Protein AF-A0A946NX07-F1 (afdb_monomer_lite)

Structure (mmCIF, N/CA/C/O backbone):
data_AF-A0A946NX07-F1
#
_entry.id   AF-A0A946NX07-F1
#
loop_
_atom_site.group_PDB
_atom_site.id
_atom_site.type_symbol
_atom_site.label_atom_id
_atom_site.label_alt_id
_atom_site.label_comp_id
_atom_site.label_asym_id
_atom_site.label_entity_id
_atom_site.label_seq_id
_atom_site.pdbx_PDB_ins_code
_atom_site.Cartn_x
_atom_site.Cartn_y
_atom_site.Cartn_z
_atom_site.occupancy
_atom_site.B_iso_or_equiv
_atom_site.auth_seq_id
_atom_site.auth_comp_id
_atom_site.auth_asym_id
_atom_site.auth_atom_id
_atom_site.pdbx_PDB_model_num
ATOM 1 N N . MET A 1 1 ? 10.371 -13.140 13.889 1.00 63.75 1 MET A N 1
ATOM 2 C CA . MET A 1 1 ? 11.128 -13.372 12.640 1.00 63.75 1 MET A CA 1
ATOM 3 C C . MET A 1 1 ? 12.560 -13.751 12.995 1.00 63.75 1 MET A C 1
ATOM 5 O O . MET A 1 1 ? 13.132 -13.103 13.868 1.00 63.75 1 MET A O 1
ATOM 9 N N . HIS A 1 2 ? 13.110 -14.829 12.431 1.00 74.56 2 HIS A N 1
ATOM 10 C CA . HIS A 1 2 ? 14.484 -15.240 12.731 1.00 74.56 2 HIS A CA 1
ATOM 11 C C . HIS A 1 2 ? 15.493 -14.352 11.984 1.00 74.56 2 HIS A C 1
ATOM 13 O O . HIS A 1 2 ? 15.170 -13.741 10.968 1.00 74.56 2 HIS A O 1
ATOM 19 N N . SER A 1 3 ? 16.722 -14.249 12.505 1.00 75.62 3 SER A N 1
ATOM 20 C CA . SER A 1 3 ? 17.784 -13.411 11.917 1.00 75.62 3 SER A CA 1
ATOM 21 C C . SER A 1 3 ? 18.036 -13.744 10.441 1.00 75.62 3 SER A C 1
ATOM 23 O O . SER A 1 3 ? 18.245 -12.842 9.632 1.00 75.62 3 SER A O 1
ATOM 25 N N . ASP A 1 4 ? 17.966 -15.028 10.089 1.00 81.50 4 ASP A N 1
ATOM 26 C CA . ASP A 1 4 ? 18.208 -15.519 8.730 1.00 81.50 4 ASP A CA 1
ATOM 27 C C . ASP A 1 4 ? 17.104 -15.088 7.749 1.00 81.50 4 ASP A C 1
ATOM 29 O O . ASP A 1 4 ? 17.409 -14.694 6.621 1.00 81.50 4 ASP A O 1
ATOM 33 N N . ASP A 1 5 ? 15.844 -15.039 8.197 1.00 88.88 5 ASP A N 1
ATOM 34 C CA . ASP A 1 5 ? 14.710 -14.578 7.383 1.00 88.88 5 ASP A CA 1
ATOM 35 C C . ASP A 1 5 ? 14.881 -13.105 6.990 1.00 88.88 5 ASP A C 1
ATOM 37 O O . ASP A 1 5 ? 14.710 -12.728 5.830 1.00 88.88 5 ASP A O 1
ATOM 41 N N . ILE A 1 6 ? 15.308 -12.262 7.938 1.00 90.25 6 ILE A N 1
ATOM 42 C CA . ILE A 1 6 ? 15.561 -10.836 7.685 1.00 90.25 6 ILE A CA 1
ATOM 43 C C . ILE A 1 6 ? 16.684 -10.658 6.658 1.00 90.25 6 ILE A C 1
ATOM 45 O O . ILE A 1 6 ? 16.609 -9.764 5.813 1.00 90.25 6 ILE A O 1
ATOM 49 N N . GLN A 1 7 ? 17.733 -11.486 6.704 1.00 93.81 7 GLN A N 1
ATOM 50 C CA . GLN A 1 7 ? 18.818 -11.412 5.719 1.00 93.81 7 GLN A CA 1
ATOM 51 C C . GLN A 1 7 ? 18.341 -11.796 4.316 1.00 93.81 7 GLN A C 1
ATOM 53 O O . GLN A 1 7 ? 18.712 -11.129 3.348 1.00 93.81 7 GLN A O 1
ATOM 58 N N . ILE A 1 8 ? 17.476 -12.808 4.201 1.00 96.12 8 ILE A N 1
ATOM 59 C CA . ILE A 1 8 ? 16.855 -13.191 2.926 1.00 96.12 8 ILE A CA 1
ATOM 60 C C . ILE A 1 8 ? 16.002 -12.042 2.378 1.00 96.12 8 ILE A C 1
ATOM 62 O O . ILE A 1 8 ? 16.164 -11.658 1.219 1.00 96.12 8 ILE A O 1
ATOM 66 N N . LEU A 1 9 ? 15.148 -11.436 3.207 1.00 96.44 9 LEU A N 1
ATOM 67 C CA . LEU A 1 9 ? 14.308 -10.306 2.799 1.00 96.44 9 LEU A CA 1
ATOM 68 C C . LEU A 1 9 ? 15.145 -9.098 2.352 1.00 96.44 9 LEU A C 1
ATOM 70 O O . LEU A 1 9 ? 14.861 -8.492 1.317 1.00 96.44 9 LEU A O 1
ATOM 74 N N . LYS A 1 10 ? 16.235 -8.788 3.067 1.00 96.56 10 LYS A N 1
ATOM 75 C CA . LYS A 1 10 ? 17.185 -7.734 2.672 1.00 96.56 10 LYS A CA 1
ATOM 76 C C . LYS A 1 10 ? 17.853 -8.037 1.332 1.00 96.56 10 LYS A C 1
ATOM 78 O O . LYS A 1 10 ? 17.970 -7.143 0.495 1.00 96.56 10 LYS A O 1
ATOM 83 N N . ALA A 1 11 ? 18.274 -9.282 1.111 1.00 97.62 11 ALA A N 1
ATOM 84 C CA . ALA A 1 11 ? 18.872 -9.703 -0.152 1.00 97.62 11 ALA A CA 1
ATOM 85 C C . ALA A 1 11 ? 17.873 -9.598 -1.318 1.00 97.62 11 ALA A C 1
ATOM 87 O O . ALA A 1 11 ? 18.231 -9.099 -2.388 1.00 97.62 11 ALA A O 1
ATOM 88 N N . ASN A 1 12 ? 16.614 -9.990 -1.100 1.00 97.69 12 ASN A N 1
ATOM 89 C CA . ASN A 1 12 ? 15.542 -9.868 -2.088 1.00 97.69 12 ASN A CA 1
ATOM 90 C C . ASN A 1 12 ? 15.272 -8.402 -2.449 1.00 97.69 12 ASN A C 1
ATOM 92 O O . ASN A 1 12 ? 15.252 -8.053 -3.630 1.00 97.69 12 ASN A O 1
ATOM 96 N N . PHE A 1 13 ? 15.155 -7.526 -1.449 1.00 97.25 13 PHE A N 1
ATOM 97 C CA . PHE A 1 13 ? 14.964 -6.095 -1.680 1.00 97.25 13 PHE A CA 1
ATOM 98 C C . PHE A 1 13 ? 16.150 -5.454 -2.415 1.00 97.25 13 PHE A C 1
ATOM 100 O O . PHE A 1 13 ? 15.959 -4.650 -3.335 1.00 97.25 13 PHE A O 1
ATOM 107 N N . LEU A 1 14 ? 17.385 -5.841 -2.077 1.00 97.94 14 LEU A N 1
ATOM 108 C CA . LEU A 1 14 ? 18.577 -5.368 -2.781 1.00 97.94 14 LEU A CA 1
ATOM 109 C C . LEU A 1 14 ? 18.587 -5.828 -4.245 1.00 97.94 14 LEU A C 1
ATOM 111 O O . LEU A 1 14 ? 18.890 -5.032 -5.135 1.00 97.94 14 LEU A O 1
ATOM 115 N N . LYS A 1 15 ? 18.217 -7.086 -4.511 1.00 98.38 15 LYS A N 1
ATOM 116 C CA . LYS A 1 15 ? 18.089 -7.625 -5.871 1.00 98.38 15 LYS A CA 1
ATOM 117 C C . LYS A 1 15 ? 17.049 -6.851 -6.685 1.00 98.38 15 LYS A C 1
ATOM 119 O O . LYS A 1 15 ? 17.350 -6.443 -7.808 1.00 98.38 15 LYS A O 1
ATOM 124 N N . ALA A 1 16 ? 15.865 -6.603 -6.127 1.00 97.88 16 ALA A N 1
ATOM 125 C CA . ALA A 1 16 ? 14.824 -5.831 -6.804 1.00 97.88 16 ALA A CA 1
ATOM 126 C C . ALA A 1 16 ? 15.274 -4.381 -7.064 1.00 97.88 16 ALA A C 1
ATOM 128 O O . ALA A 1 16 ? 15.140 -3.864 -8.171 1.00 97.88 16 ALA A O 1
ATOM 129 N N . SER A 1 17 ? 15.923 -3.748 -6.081 1.00 96.81 17 SER A N 1
ATOM 130 C CA . SER A 1 17 ? 16.466 -2.388 -6.220 1.00 96.81 17 SER A CA 1
ATOM 131 C C . SER A 1 17 ? 17.551 -2.297 -7.297 1.00 96.81 17 SER A C 1
ATOM 133 O O . SER A 1 17 ? 17.636 -1.309 -8.027 1.00 96.81 17 SER A O 1
ATOM 135 N N . ASN A 1 18 ? 18.393 -3.324 -7.417 1.00 98.00 18 ASN A N 1
ATOM 136 C CA . ASN A 1 18 ? 19.382 -3.404 -8.487 1.00 98.00 18 ASN A CA 1
ATOM 137 C C . ASN A 1 18 ? 18.727 -3.631 -9.850 1.00 98.00 18 ASN A C 1
ATOM 139 O O . ASN A 1 18 ? 19.206 -3.078 -10.831 1.00 98.00 18 ASN A O 1
ATOM 143 N N . SER A 1 19 ? 17.615 -4.365 -9.908 1.00 98.06 19 SER A N 1
ATOM 144 C CA . SER A 1 19 ? 16.868 -4.589 -11.151 1.00 98.06 19 SER A CA 1
ATOM 145 C C . SER A 1 19 ? 16.278 -3.283 -11.695 1.00 98.06 19 SER A C 1
ATOM 147 O O . SER A 1 19 ? 16.479 -2.988 -12.872 1.00 98.06 19 SER A O 1
ATOM 149 N N . LEU A 1 20 ? 15.681 -2.439 -10.837 1.00 96.50 20 LEU A N 1
ATOM 150 C CA . LEU A 1 20 ? 15.259 -1.080 -11.219 1.00 96.50 20 LEU A CA 1
ATOM 151 C C . LEU A 1 20 ? 16.426 -0.257 -11.780 1.00 96.50 20 LEU A C 1
ATOM 153 O O . LEU A 1 20 ? 16.319 0.327 -12.858 1.00 96.50 20 LEU A O 1
ATOM 157 N N . ARG A 1 21 ? 17.567 -0.251 -11.075 1.00 96.06 21 ARG A N 1
ATOM 158 C CA . ARG A 1 21 ? 18.767 0.488 -11.498 1.00 96.06 21 ARG A CA 1
ATOM 159 C C . ARG A 1 21 ? 19.314 -0.004 -12.837 1.00 96.06 21 ARG A C 1
ATOM 161 O O . ARG A 1 21 ? 19.595 0.810 -13.709 1.00 96.06 21 ARG A O 1
ATOM 168 N N . SER A 1 22 ? 19.464 -1.315 -13.010 1.00 97.62 22 SER A N 1
ATOM 169 C CA . SER A 1 22 ? 19.998 -1.917 -14.237 1.00 97.62 22 SER A CA 1
ATOM 170 C C . SER A 1 22 ? 19.082 -1.711 -15.441 1.00 97.62 22 SER A C 1
ATOM 172 O O . SER A 1 22 ? 19.579 -1.567 -16.553 1.00 97.62 22 SER A O 1
ATOM 174 N N . ALA A 1 23 ? 17.767 -1.663 -15.222 1.00 97.06 23 ALA A N 1
ATOM 175 C CA . ALA A 1 23 ? 16.787 -1.359 -16.258 1.00 97.06 23 ALA A CA 1
ATOM 176 C C . ALA A 1 23 ? 16.603 0.153 -16.504 1.00 97.06 23 ALA A C 1
ATOM 178 O O . ALA A 1 23 ? 15.869 0.529 -17.414 1.00 97.06 23 ALA A O 1
ATOM 179 N N . ASN A 1 24 ? 17.262 1.016 -15.717 1.00 95.94 24 ASN A N 1
ATOM 180 C CA . ASN A 1 24 ? 17.082 2.470 -15.730 1.00 95.94 24 ASN A CA 1
ATOM 181 C C . ASN A 1 24 ? 15.604 2.889 -15.576 1.00 95.94 24 ASN A C 1
ATOM 183 O O . ASN A 1 24 ? 15.126 3.792 -16.261 1.00 95.94 24 ASN A O 1
ATOM 187 N N . ILE A 1 25 ? 14.878 2.202 -14.689 1.00 95.19 25 ILE A N 1
ATOM 188 C CA . ILE A 1 25 ? 13.467 2.468 -14.394 1.00 95.19 25 ILE A CA 1
ATOM 189 C C . ILE A 1 25 ? 13.376 3.333 -13.137 1.00 95.19 25 ILE A C 1
ATOM 191 O O . ILE A 1 25 ? 13.910 2.976 -12.084 1.00 95.19 25 ILE A O 1
ATOM 195 N N . ASN A 1 26 ? 12.663 4.454 -13.241 1.00 94.00 26 ASN A N 1
ATOM 196 C CA . ASN A 1 26 ? 12.231 5.244 -12.096 1.00 94.00 26 ASN A CA 1
ATOM 197 C C . ASN A 1 26 ? 10.773 4.894 -11.763 1.00 94.00 26 ASN A C 1
ATOM 199 O O . ASN A 1 26 ? 9.922 4.900 -12.647 1.00 94.00 26 ASN A O 1
ATOM 203 N N . LEU A 1 27 ? 10.485 4.594 -10.492 1.00 95.12 27 LEU A N 1
ATOM 204 C CA . LEU A 1 27 ? 9.145 4.181 -10.066 1.00 95.12 27 LEU A CA 1
ATOM 205 C C . LEU A 1 27 ? 8.091 5.278 -10.282 1.00 95.12 27 LEU A C 1
ATOM 207 O O . LEU A 1 27 ? 6.981 4.969 -10.697 1.00 95.12 27 LEU A O 1
ATOM 211 N N . ILE A 1 28 ? 8.428 6.543 -10.020 1.00 94.50 28 ILE A N 1
ATOM 212 C CA . ILE A 1 28 ? 7.498 7.664 -10.201 1.00 94.50 28 ILE A CA 1
ATOM 213 C C . ILE A 1 28 ? 7.194 7.859 -11.684 1.00 94.50 28 ILE A C 1
ATOM 215 O O . ILE A 1 28 ? 6.026 7.976 -12.053 1.00 94.50 28 ILE A O 1
ATOM 219 N N . ASP A 1 29 ? 8.223 7.839 -12.532 1.00 93.19 29 ASP A N 1
ATOM 220 C CA . ASP A 1 29 ? 8.034 7.938 -13.982 1.00 93.19 29 ASP A CA 1
ATOM 221 C C . ASP A 1 29 ? 7.184 6.773 -14.498 1.00 93.19 29 ASP A C 1
ATOM 223 O O . ASP A 1 29 ? 6.303 6.985 -15.318 1.00 93.19 29 ASP A O 1
ATOM 227 N N . GLU A 1 30 ? 7.404 5.557 -13.985 1.00 94.56 30 GLU A N 1
ATOM 228 C CA . GLU A 1 30 ? 6.612 4.376 -14.329 1.00 94.56 30 GLU A CA 1
ATOM 229 C C . GLU A 1 30 ? 5.131 4.542 -13.948 1.00 94.56 30 GLU A C 1
ATOM 231 O O . GLU A 1 30 ? 4.262 4.360 -14.795 1.00 94.56 30 GLU A O 1
ATOM 236 N N . LEU A 1 31 ? 4.844 4.926 -12.699 1.00 94.62 31 LEU A N 1
ATOM 237 C CA . LEU A 1 31 ? 3.476 5.118 -12.196 1.00 94.62 31 LEU A CA 1
ATOM 238 C C . LEU A 1 31 ? 2.728 6.224 -12.949 1.00 94.62 31 LEU A C 1
ATOM 240 O O . LEU A 1 31 ? 1.510 6.166 -13.099 1.00 94.62 31 LEU A O 1
ATOM 244 N N . THR A 1 32 ? 3.460 7.238 -13.411 1.00 93.44 32 THR A N 1
ATOM 245 C CA . THR A 1 32 ? 2.904 8.419 -14.080 1.00 93.44 32 THR A CA 1
ATOM 246 C C . THR A 1 32 ? 2.991 8.362 -15.604 1.00 93.44 32 THR A C 1
ATOM 248 O O . THR A 1 32 ? 2.566 9.316 -16.245 1.00 93.44 32 THR A O 1
ATOM 251 N N . LYS A 1 33 ? 3.498 7.273 -16.204 1.00 86.38 33 LYS A N 1
ATOM 252 C CA . LYS A 1 33 ? 3.776 7.136 -17.650 1.00 86.38 33 LYS A CA 1
ATOM 253 C C . LYS A 1 33 ? 2.738 7.763 -18.572 1.00 86.38 33 LYS A C 1
ATOM 255 O O . LYS A 1 33 ? 3.086 8.537 -19.462 1.00 86.38 33 LYS A O 1
ATOM 260 N N . ASP A 1 34 ? 1.481 7.400 -18.348 1.00 70.25 34 ASP A N 1
ATOM 261 C CA . ASP A 1 34 ? 0.353 7.770 -19.204 1.00 70.25 34 ASP A CA 1
ATOM 262 C C . ASP A 1 34 ? -0.373 9.027 -18.705 1.00 70.25 34 ASP A C 1
ATOM 264 O O . ASP A 1 34 ? -1.346 9.494 -19.300 1.00 70.25 34 ASP A O 1
ATOM 268 N N . ALA A 1 35 ? 0.112 9.614 -17.613 1.00 79.44 35 ALA A N 1
ATOM 269 C CA . ALA A 1 35 ? -0.458 10.809 -17.045 1.00 79.44 35 ALA A CA 1
ATOM 270 C C . ALA A 1 35 ? -0.028 12.046 -17.835 1.00 79.44 35 ALA A C 1
ATOM 272 O O . ALA A 1 35 ? 1.154 12.368 -17.972 1.00 79.44 35 ALA A O 1
ATOM 273 N N . ASN A 1 36 ? -1.012 12.811 -18.300 1.00 76.00 36 ASN A N 1
ATOM 274 C CA . ASN A 1 36 ? -0.778 14.111 -18.917 1.00 76.00 36 ASN A CA 1
ATOM 275 C C . ASN A 1 36 ? -0.494 15.176 -17.838 1.00 76.00 36 ASN A C 1
ATOM 277 O O . ASN A 1 36 ? -1.336 16.022 -17.533 1.00 76.00 36 ASN A O 1
ATOM 281 N N . LEU A 1 37 ? 0.680 15.088 -17.206 1.00 81.50 37 LEU A N 1
ATOM 282 C CA . LEU A 1 37 ? 1.071 15.952 -16.093 1.00 81.50 37 LEU A CA 1
ATOM 283 C C . LEU A 1 37 ? 1.549 17.326 -16.577 1.00 81.50 37 LEU A C 1
ATOM 285 O O . LEU A 1 37 ? 2.556 17.440 -17.283 1.00 81.50 37 LEU A O 1
ATOM 289 N N . ALA A 1 38 ? 0.889 18.390 -16.116 1.00 70.94 38 ALA A N 1
ATOM 290 C CA . ALA A 1 38 ? 1.351 19.759 -16.328 1.00 70.94 38 ALA A CA 1
ATOM 291 C C . ALA A 1 38 ? 2.748 19.961 -15.705 1.00 70.94 38 ALA A C 1
ATOM 293 O O . ALA A 1 38 ? 2.982 19.636 -14.540 1.00 70.94 38 ALA A O 1
ATOM 294 N N . ASP A 1 39 ? 3.696 20.478 -16.490 1.00 73.06 39 ASP A N 1
ATOM 295 C CA . ASP A 1 39 ? 5.104 20.672 -16.105 1.00 73.06 39 ASP A CA 1
ATOM 296 C C . ASP A 1 39 ? 5.804 19.421 -15.534 1.00 73.06 39 ASP A C 1
ATOM 298 O O . ASP A 1 39 ? 6.778 19.551 -14.790 1.00 73.06 39 ASP A O 1
ATOM 302 N N . LYS A 1 40 ? 5.315 18.208 -15.843 1.00 70.50 40 LYS A N 1
ATOM 303 C CA . LYS A 1 40 ? 5.790 16.939 -15.253 1.00 70.50 40 LYS A CA 1
ATOM 304 C C . LYS A 1 40 ? 5.689 16.875 -13.721 1.00 70.50 40 LYS A C 1
ATOM 306 O O . LYS A 1 40 ? 6.421 16.125 -13.080 1.00 70.50 40 LYS A O 1
ATOM 311 N N . ARG A 1 41 ? 4.807 17.671 -13.110 1.00 81.75 41 ARG A N 1
ATOM 312 C CA . ARG A 1 41 ? 4.563 17.644 -11.663 1.00 81.75 41 ARG A CA 1
ATOM 313 C C . ARG A 1 41 ? 3.293 16.862 -11.370 1.00 81.75 41 ARG A C 1
ATOM 315 O O . ARG A 1 41 ? 2.266 17.112 -11.989 1.00 81.75 41 ARG A O 1
ATOM 322 N N . ILE A 1 42 ? 3.356 15.972 -10.384 1.00 87.94 42 ILE A N 1
ATOM 323 C CA . ILE A 1 42 ? 2.178 15.280 -9.845 1.00 87.94 42 ILE A CA 1
ATOM 324 C C . ILE A 1 42 ? 1.261 16.334 -9.194 1.00 87.94 42 ILE A C 1
ATOM 326 O O . ILE A 1 42 ? 1.741 17.054 -8.313 1.00 87.94 42 ILE A O 1
ATOM 330 N N . PRO A 1 43 ? -0.006 16.490 -9.611 1.00 89.00 43 PRO A N 1
ATOM 331 C CA . PRO A 1 43 ? -0.944 17.424 -8.997 1.00 89.00 43 PRO A CA 1
ATOM 332 C C . PRO A 1 43 ? -1.201 17.097 -7.526 1.00 89.00 43 PRO A C 1
ATOM 334 O O . PRO A 1 43 ? -1.061 15.953 -7.111 1.00 89.00 43 PRO A O 1
ATOM 337 N N . LYS A 1 44 ? -1.573 18.113 -6.741 1.00 90.38 44 LYS A N 1
ATOM 338 C CA . LYS A 1 44 ? -2.106 17.906 -5.391 1.00 90.38 44 LYS A CA 1
ATOM 339 C C . LYS A 1 44 ? -3.605 17.641 -5.517 1.00 90.38 44 LYS A C 1
ATOM 341 O O . LYS A 1 44 ? -4.385 18.589 -5.535 1.00 90.38 44 LYS A O 1
ATOM 346 N N . ASP A 1 45 ? -3.973 16.387 -5.697 1.00 90.94 45 ASP A N 1
ATOM 347 C CA . ASP A 1 45 ? -5.346 15.953 -5.913 1.00 90.94 45 ASP A CA 1
ATOM 348 C C . ASP A 1 45 ? -5.510 14.531 -5.364 1.00 90.94 45 ASP A C 1
ATOM 350 O O . ASP A 1 45 ? -4.899 13.587 -5.864 1.00 90.94 45 ASP A O 1
ATOM 354 N N . GLU A 1 46 ? -6.318 14.395 -4.313 1.00 90.50 46 GLU A N 1
ATOM 355 C CA . GLU A 1 46 ? -6.591 13.116 -3.653 1.00 90.50 46 GLU A CA 1
ATOM 356 C C . GLU A 1 46 ? -7.347 12.135 -4.560 1.00 90.50 46 GLU A C 1
ATOM 358 O O . GLU A 1 46 ? -7.198 10.927 -4.398 1.00 90.50 46 GLU A O 1
ATOM 363 N N . ALA A 1 47 ? -8.102 12.640 -5.544 1.00 91.75 47 ALA A N 1
ATOM 364 C CA . ALA A 1 47 ? -8.872 11.827 -6.481 1.00 91.75 47 ALA A CA 1
ATOM 365 C C . ALA A 1 47 ? -8.059 11.400 -7.714 1.00 91.75 47 ALA A C 1
ATOM 367 O O . ALA A 1 47 ? -8.524 10.576 -8.505 1.00 91.75 47 ALA A O 1
ATOM 368 N N . LEU A 1 48 ? -6.861 11.963 -7.910 1.00 93.50 48 LEU A N 1
ATOM 369 C CA . LEU A 1 48 ? -6.019 11.662 -9.061 1.00 93.50 48 LEU A CA 1
ATOM 370 C C . LEU A 1 48 ? -5.000 10.574 -8.722 1.00 93.50 48 LEU A C 1
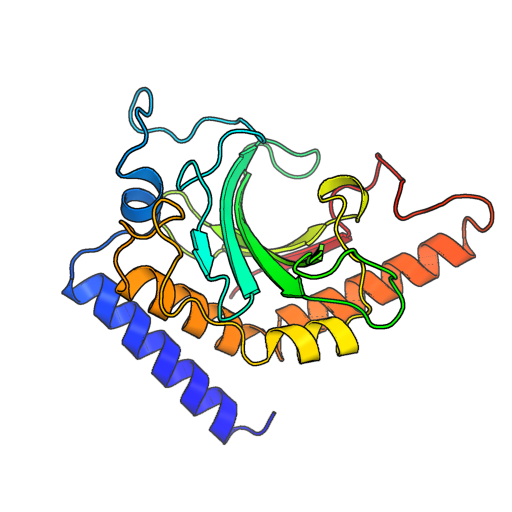ATOM 372 O O . LEU A 1 48 ? -3.946 10.833 -8.138 1.00 93.50 48 LEU A O 1
ATOM 376 N N . HIS A 1 49 ? -5.322 9.352 -9.132 1.00 95.06 49 HIS A N 1
ATOM 377 C CA . HIS A 1 49 ? -4.500 8.175 -8.885 1.00 95.06 49 HIS A CA 1
ATOM 378 C C . HIS A 1 49 ? -3.507 7.896 -10.018 1.00 95.06 49 HIS A C 1
ATOM 380 O O . HIS A 1 49 ? -3.719 8.255 -11.180 1.00 95.06 49 HIS A O 1
ATOM 386 N N . PHE A 1 50 ? -2.419 7.213 -9.664 1.00 95.38 50 PHE A N 1
ATOM 387 C CA . PHE A 1 50 ? -1.366 6.760 -10.563 1.00 95.38 50 PHE A CA 1
ATOM 388 C C . PHE A 1 50 ? -1.002 5.290 -10.279 1.00 95.38 50 PHE A C 1
ATOM 390 O O . PHE A 1 50 ? -0.561 4.979 -9.166 1.00 95.38 50 PHE A O 1
ATOM 397 N N . PRO A 1 51 ? -1.138 4.384 -11.265 1.00 95.00 51 PRO A N 1
ATOM 398 C CA . PRO A 1 51 ? -1.786 4.615 -12.562 1.00 95.00 51 PRO A CA 1
ATOM 399 C C . PRO A 1 51 ? -3.273 4.988 -12.398 1.00 95.00 51 PRO A C 1
ATOM 401 O O . PRO A 1 51 ? -3.858 4.743 -11.347 1.00 95.00 51 PRO A O 1
ATOM 404 N N . GLN A 1 52 ? -3.870 5.593 -13.432 1.00 91.44 52 GLN A N 1
ATOM 405 C CA . GLN A 1 52 ? -5.211 6.202 -13.371 1.00 91.44 52 GLN A CA 1
ATOM 406 C C . GLN A 1 52 ? -6.318 5.245 -12.897 1.00 91.44 52 GLN A C 1
ATOM 408 O O . GLN A 1 52 ? -7.244 5.674 -12.215 1.00 91.44 52 GLN A O 1
ATOM 413 N N . ASP A 1 53 ? -6.224 3.967 -13.261 1.00 89.62 53 ASP A N 1
ATOM 414 C CA . ASP A 1 53 ? -7.224 2.941 -12.946 1.00 89.62 53 ASP A CA 1
ATOM 415 C C . ASP A 1 53 ? -6.832 2.041 -11.762 1.00 89.62 53 ASP A C 1
ATOM 417 O O . ASP A 1 53 ? -7.439 0.985 -11.563 1.00 89.62 53 ASP A O 1
ATOM 421 N N . ASP A 1 54 ? -5.833 2.465 -10.982 1.00 96.38 54 ASP A N 1
ATOM 422 C CA . ASP A 1 54 ? -5.121 1.678 -9.976 1.00 96.38 54 ASP A CA 1
ATOM 423 C C . ASP A 1 54 ? -4.430 0.437 -10.565 1.00 96.38 54 ASP A C 1
ATOM 425 O O . ASP A 1 54 ? -4.688 -0.008 -11.686 1.00 96.38 54 ASP A O 1
ATOM 429 N N . VAL A 1 55 ? -3.531 -0.160 -9.785 1.00 98.31 55 VAL A N 1
ATOM 430 C CA . VAL A 1 55 ? -3.082 -1.529 -10.041 1.00 98.31 55 VAL A CA 1
ATOM 431 C C . VAL A 1 55 ? -3.949 -2.475 -9.234 1.00 98.31 55 VAL A C 1
ATOM 433 O O . VAL A 1 55 ? -3.991 -2.366 -8.009 1.00 98.31 55 VAL A O 1
ATOM 436 N N . ILE A 1 56 ? -4.619 -3.411 -9.905 1.00 98.38 56 ILE A N 1
ATOM 437 C CA . ILE A 1 56 ? -5.454 -4.434 -9.262 1.00 98.38 56 ILE A CA 1
ATOM 438 C C . ILE A 1 56 ? -5.102 -5.796 -9.851 1.00 98.38 56 ILE A C 1
ATOM 440 O O . ILE A 1 56 ? -5.181 -5.980 -11.058 1.00 98.38 56 ILE A O 1
ATOM 444 N N . ASP A 1 57 ? -4.741 -6.749 -8.996 1.00 98.25 57 ASP A N 1
ATOM 445 C CA . ASP A 1 57 ? -4.610 -8.168 -9.338 1.00 98.25 57 ASP A CA 1
ATOM 446 C C . ASP A 1 57 ? -5.739 -8.924 -8.631 1.00 98.25 57 ASP A C 1
ATOM 448 O O . ASP A 1 57 ? -5.666 -9.211 -7.433 1.00 98.25 57 ASP A O 1
ATOM 452 N N . SER A 1 58 ? -6.827 -9.211 -9.350 1.00 96.88 58 SER A N 1
ATOM 453 C CA . SER A 1 58 ? -7.994 -9.883 -8.767 1.00 96.88 58 SER A CA 1
ATOM 454 C C . SER A 1 58 ? -7.713 -11.324 -8.331 1.00 96.88 58 SER A C 1
ATOM 456 O O . SER A 1 58 ? -8.420 -11.837 -7.461 1.00 96.88 58 SER A O 1
ATOM 458 N N . GLN A 1 59 ? -6.678 -11.972 -8.881 1.00 96.75 59 GLN A N 1
ATOM 459 C CA . GLN A 1 59 ? -6.313 -13.344 -8.523 1.00 96.75 59 GLN A CA 1
ATOM 460 C C . GLN A 1 59 ? -5.644 -13.401 -7.152 1.00 96.75 59 GLN A C 1
ATOM 462 O O . GLN A 1 59 ? -5.907 -14.321 -6.377 1.00 96.75 59 GLN A O 1
ATOM 467 N N . THR A 1 60 ? -4.787 -12.426 -6.837 1.00 97.81 60 THR A N 1
ATOM 468 C CA . THR A 1 60 ? -4.176 -12.304 -5.504 1.00 97.81 60 THR A CA 1
ATOM 469 C C . THR A 1 60 ? -4.997 -11.435 -4.554 1.00 97.81 60 THR A C 1
ATOM 471 O O . THR A 1 60 ? -4.740 -11.437 -3.349 1.00 97.81 60 THR A O 1
ATOM 474 N N . GLY A 1 61 ? -5.964 -10.679 -5.076 1.00 98.12 61 GLY A N 1
ATOM 475 C CA . GLY A 1 61 ? -6.720 -9.658 -4.356 1.00 98.12 61 GLY A CA 1
ATOM 476 C C . GLY A 1 61 ? -5.907 -8.395 -4.054 1.00 98.12 61 GLY A C 1
ATOM 477 O O . GLY A 1 61 ? -6.406 -7.506 -3.373 1.00 98.12 61 GLY A O 1
ATOM 478 N N . CYS A 1 62 ? -4.656 -8.286 -4.491 1.00 98.62 62 CYS A N 1
ATOM 479 C CA . CYS A 1 62 ? -3.796 -7.160 -4.139 1.00 98.62 62 CYS A CA 1
ATOM 480 C C . CYS A 1 62 ? -4.110 -5.928 -4.995 1.00 98.62 62 CYS A C 1
ATOM 482 O O . CYS A 1 62 ? -4.379 -6.030 -6.191 1.00 98.62 62 CYS A O 1
ATOM 484 N N . GLN A 1 63 ? -4.053 -4.753 -4.373 1.00 98.62 63 GLN A N 1
ATOM 485 C CA . GLN A 1 63 ? -4.275 -3.474 -5.038 1.00 98.62 63 GLN A CA 1
ATOM 486 C C . GLN A 1 63 ? -3.294 -2.430 -4.508 1.00 98.62 63 GLN A C 1
ATOM 488 O O . GLN A 1 63 ? -2.970 -2.428 -3.317 1.00 98.62 63 GLN A O 1
ATOM 493 N N . TYR A 1 64 ? -2.840 -1.533 -5.378 1.00 98.69 64 TYR A N 1
ATOM 494 C CA . TYR A 1 64 ? -2.153 -0.317 -4.961 1.00 98.69 64 TYR A CA 1
ATOM 495 C C . TYR A 1 64 ? -2.384 0.826 -5.948 1.00 98.69 64 TYR A C 1
ATOM 497 O O . TYR A 1 64 ? -2.633 0.604 -7.133 1.00 98.69 64 TYR A O 1
ATOM 505 N N . PHE A 1 65 ? -2.237 2.051 -5.462 1.00 97.94 65 PHE A N 1
ATOM 506 C CA . PHE A 1 65 ? -2.143 3.247 -6.293 1.00 97.94 65 PHE A CA 1
ATOM 507 C C . PHE A 1 65 ? -1.317 4.310 -5.576 1.00 97.94 65 PHE A C 1
ATOM 509 O O . PHE A 1 65 ? -1.142 4.260 -4.358 1.00 97.94 65 PHE A O 1
ATOM 516 N N . MET A 1 66 ? -0.797 5.264 -6.339 1.00 97.38 66 MET A N 1
ATOM 517 C CA . MET A 1 66 ? -0.108 6.442 -5.830 1.00 97.38 66 MET A CA 1
ATOM 518 C C . MET A 1 66 ? -0.964 7.683 -6.050 1.00 97.38 66 MET A C 1
ATOM 520 O O . MET A 1 66 ? -1.552 7.837 -7.115 1.00 97.38 66 MET A O 1
ATOM 524 N N . HIS A 1 67 ? -0.963 8.608 -5.100 1.00 95.69 67 HIS A N 1
ATOM 525 C CA . HIS A 1 67 ? -1.460 9.963 -5.328 1.00 95.69 67 HIS A CA 1
ATOM 526 C C . HIS A 1 67 ? -0.633 10.984 -4.537 1.00 95.69 67 HIS A C 1
ATOM 528 O O . HIS A 1 67 ? 0.355 10.639 -3.874 1.00 95.69 67 HIS A O 1
ATOM 534 N N . ARG A 1 68 ? -1.003 12.260 -4.638 1.00 94.19 68 ARG A N 1
ATOM 535 C CA . ARG A 1 68 ? -0.382 13.339 -3.871 1.00 94.19 68 ARG A CA 1
ATOM 536 C C . ARG A 1 68 ? -1.451 14.299 -3.397 1.00 94.19 68 ARG A C 1
ATOM 538 O O . ARG A 1 68 ? -2.209 14.813 -4.208 1.00 94.19 68 ARG A O 1
ATOM 545 N N . HIS A 1 69 ? -1.420 14.650 -2.121 1.00 90.38 69 HIS A N 1
ATOM 546 C CA . HIS A 1 69 ? -2.209 15.758 -1.597 1.00 90.38 69 HIS A CA 1
ATOM 547 C C . HIS A 1 69 ? -1.499 16.430 -0.418 1.00 90.38 69 HIS A C 1
ATOM 549 O O . HIS A 1 69 ? -0.423 16.008 0.015 1.00 90.38 69 HIS A O 1
ATOM 555 N N . SER A 1 70 ? -2.070 17.542 0.036 1.00 86.38 70 SER A N 1
ATOM 556 C CA . SER A 1 70 ? -1.722 18.145 1.320 1.00 86.38 70 SER A CA 1
ATOM 557 C C . SER A 1 70 ? -2.620 17.538 2.395 1.00 86.38 70 SER A C 1
ATOM 559 O O . SER A 1 70 ? -3.802 17.313 2.143 1.00 86.38 70 SER A O 1
ATOM 561 N N . SER A 1 71 ? -2.078 17.320 3.583 1.00 79.50 71 SER A N 1
ATOM 562 C CA . SER A 1 71 ? -2.830 16.969 4.789 1.00 79.50 71 SER A CA 1
ATOM 563 C C . SER A 1 71 ? -2.578 18.014 5.871 1.00 79.50 71 SER A C 1
ATOM 565 O O . SER A 1 71 ? -1.731 18.899 5.712 1.00 79.50 71 SER A O 1
ATOM 567 N N . GLU A 1 72 ? -3.264 17.904 7.009 1.00 71.81 72 GLU A N 1
ATOM 568 C CA . GLU A 1 72 ? -2.959 18.746 8.177 1.00 71.81 72 GLU A CA 1
ATOM 569 C C . GLU A 1 72 ? -1.517 18.551 8.690 1.00 71.81 72 GLU A C 1
ATOM 571 O O . GLU A 1 72 ? -0.976 19.417 9.379 1.00 71.81 72 GLU A O 1
ATOM 576 N N . TYR A 1 73 ? -0.876 17.433 8.334 1.00 70.44 73 TYR A N 1
ATOM 577 C CA . TYR A 1 73 ? 0.467 17.061 8.783 1.00 70.44 73 TYR A CA 1
ATOM 578 C C . TYR A 1 73 ? 1.576 17.406 7.783 1.00 70.44 73 TYR A C 1
ATOM 580 O O . TYR A 1 73 ? 2.730 17.552 8.191 1.00 70.44 73 TYR A O 1
ATOM 588 N N . ALA A 1 74 ? 1.262 17.530 6.491 1.00 74.06 74 ALA A N 1
ATOM 589 C CA . ALA A 1 74 ? 2.254 17.786 5.452 1.00 74.06 74 ALA A CA 1
ATOM 590 C C . ALA A 1 74 ? 1.667 18.569 4.269 1.00 74.06 74 ALA A C 1
ATOM 592 O O . ALA A 1 74 ? 0.654 18.191 3.686 1.00 74.06 74 ALA A O 1
ATOM 593 N N . GLU A 1 75 ? 2.356 19.632 3.845 1.00 71.06 75 GLU A N 1
ATOM 594 C CA . GLU A 1 75 ? 1.930 20.446 2.696 1.00 71.06 75 GLU A CA 1
ATOM 595 C C . GLU A 1 75 ? 2.060 19.716 1.352 1.00 71.06 75 GLU A C 1
ATOM 597 O O . GLU A 1 75 ? 1.411 20.100 0.373 1.00 71.06 75 GLU A O 1
ATOM 602 N N . ASP A 1 76 ? 2.924 18.704 1.272 1.00 80.19 76 ASP A N 1
ATOM 603 C CA . ASP A 1 76 ? 3.228 17.993 0.038 1.00 80.19 76 ASP A CA 1
ATOM 604 C C . ASP A 1 76 ? 3.583 16.539 0.284 1.00 80.19 76 ASP A C 1
ATOM 606 O O . ASP A 1 76 ? 4.732 16.200 0.556 1.00 80.19 76 ASP A O 1
ATOM 610 N N . PHE A 1 77 ? 2.580 15.678 0.141 1.00 84.12 77 PHE A N 1
ATOM 611 C CA . PHE A 1 77 ? 2.698 14.289 0.532 1.00 84.12 77 PHE A CA 1
ATOM 612 C C . PHE A 1 77 ? 2.386 13.376 -0.647 1.00 84.12 77 PHE A C 1
ATOM 614 O O . PHE A 1 77 ? 1.229 13.153 -0.987 1.00 84.12 77 PHE A O 1
ATOM 621 N N . THR A 1 78 ? 3.432 12.880 -1.315 1.00 94.06 78 THR A N 1
ATOM 622 C CA . THR A 1 78 ? 3.288 11.853 -2.360 1.00 94.06 78 THR A CA 1
ATOM 623 C C . THR A 1 78 ? 3.442 10.491 -1.716 1.00 94.06 78 THR A C 1
ATOM 625 O O . THR A 1 78 ? 4.419 10.252 -1.003 1.00 94.06 78 THR A O 1
ATOM 628 N N . HIS A 1 79 ? 2.487 9.602 -1.948 1.00 96.44 79 HIS A N 1
ATOM 629 C CA . HIS A 1 79 ? 2.489 8.310 -1.286 1.00 96.44 79 HIS A CA 1
ATOM 630 C C . HIS A 1 79 ? 1.727 7.244 -2.061 1.00 96.44 79 HIS A C 1
ATOM 632 O O . HIS A 1 79 ? 0.936 7.546 -2.953 1.00 96.44 79 HIS A O 1
ATOM 638 N N . ILE A 1 80 ? 2.011 5.989 -1.719 1.00 98.31 80 ILE A N 1
ATOM 639 C CA . ILE A 1 80 ? 1.417 4.795 -2.319 1.00 98.31 80 ILE A CA 1
ATOM 640 C C . ILE A 1 80 ? 0.581 4.082 -1.264 1.00 98.31 80 ILE A C 1
ATOM 642 O O . ILE A 1 80 ? 1.101 3.755 -0.199 1.00 98.31 80 ILE A O 1
ATOM 646 N N . HIS A 1 81 ? -0.680 3.804 -1.568 1.00 98.50 81 HIS A N 1
ATOM 647 C CA . HIS A 1 81 ? -1.546 2.987 -0.725 1.00 98.50 81 HIS A CA 1
ATOM 648 C C . HIS A 1 81 ? -1.495 1.525 -1.133 1.00 98.50 81 HIS A C 1
ATOM 650 O O . HIS A 1 81 ? -1.477 1.218 -2.324 1.00 98.50 81 HIS A O 1
ATOM 656 N N . PHE A 1 82 ? -1.560 0.626 -0.152 1.00 98.81 82 PHE A N 1
ATOM 657 C CA . PHE A 1 82 ? -1.588 -0.815 -0.390 1.00 98.81 82 PHE A CA 1
ATOM 658 C C . PHE A 1 82 ? -2.816 -1.444 0.248 1.00 98.81 82 PHE A C 1
ATOM 660 O O . PHE A 1 82 ? -3.082 -1.268 1.439 1.00 98.81 82 PHE A O 1
ATOM 667 N N . PHE A 1 83 ? -3.534 -2.228 -0.548 1.00 98.81 83 PHE A N 1
ATOM 668 C CA . PHE A 1 83 ? -4.757 -2.900 -0.142 1.00 98.81 83 PHE A CA 1
ATOM 669 C C . PHE A 1 83 ? -4.708 -4.390 -0.475 1.00 98.81 83 PHE A C 1
ATOM 671 O O . PHE A 1 83 ? -4.017 -4.832 -1.402 1.00 98.81 83 PHE A O 1
ATOM 678 N N . LYS A 1 84 ? -5.507 -5.157 0.264 1.00 98.62 84 LYS A N 1
ATOM 679 C CA . LYS A 1 84 ? -5.896 -6.525 -0.068 1.00 98.62 84 LYS A CA 1
ATOM 680 C C . LYS A 1 84 ? -7.418 -6.574 -0.103 1.00 98.62 84 LYS A C 1
ATOM 682 O O . LYS A 1 84 ? -8.077 -6.230 0.874 1.00 98.62 84 LYS A O 1
ATOM 687 N N . ARG A 1 85 ? -7.979 -6.970 -1.238 1.00 98.19 85 ARG A N 1
ATOM 688 C CA . ARG A 1 85 ? -9.402 -7.192 -1.471 1.00 98.19 85 ARG A CA 1
ATOM 689 C C . ARG A 1 85 ? -9.723 -8.647 -1.184 1.00 98.19 85 ARG A C 1
ATOM 691 O O . ARG A 1 85 ? -9.129 -9.547 -1.771 1.00 98.19 85 ARG A O 1
ATOM 698 N N . TRP A 1 86 ? -10.665 -8.878 -0.286 1.00 97.38 86 TRP A N 1
ATOM 699 C CA . TRP A 1 86 ? -11.003 -10.220 0.174 1.00 97.38 86 TRP A CA 1
ATOM 700 C C . TRP A 1 86 ? -12.457 -10.278 0.642 1.00 97.38 86 TRP A C 1
ATOM 702 O O . TRP A 1 86 ? -13.205 -9.302 0.529 1.00 97.38 86 TRP A O 1
ATOM 712 N N . ARG A 1 87 ? -12.887 -11.449 1.117 1.00 96.75 87 ARG A N 1
ATOM 713 C CA . ARG A 1 87 ? -14.236 -11.671 1.635 1.00 96.75 87 ARG A CA 1
ATOM 714 C C . ARG A 1 87 ? -14.168 -12.024 3.127 1.00 96.75 87 ARG A C 1
ATOM 716 O O . ARG A 1 87 ? -13.944 -13.194 3.440 1.00 96.75 87 ARG A O 1
ATOM 723 N N . PRO A 1 88 ? -14.376 -11.047 4.028 1.00 95.25 88 PRO A N 1
ATOM 724 C CA . PRO A 1 88 ? -14.524 -11.305 5.454 1.00 95.25 88 PRO A CA 1
ATOM 725 C C . PRO A 1 88 ? -15.676 -12.269 5.718 1.00 95.25 88 PRO A C 1
ATOM 727 O O . PRO A 1 88 ? -16.730 -12.174 5.085 1.00 95.25 88 PRO A O 1
ATOM 730 N N . SER A 1 89 ? -15.478 -13.196 6.653 1.00 92.25 89 SER A N 1
ATOM 731 C CA . SER A 1 89 ? -16.493 -14.198 6.997 1.00 92.25 89 SER A CA 1
ATOM 732 C C . SER A 1 89 ? -17.699 -13.581 7.715 1.00 92.25 89 SER A C 1
ATOM 734 O O . SER A 1 89 ? -18.808 -14.111 7.668 1.00 92.25 89 SER A O 1
ATOM 736 N N . GLU A 1 90 ? -17.478 -12.419 8.324 1.00 93.62 90 GLU A N 1
ATOM 737 C CA . GLU A 1 90 ?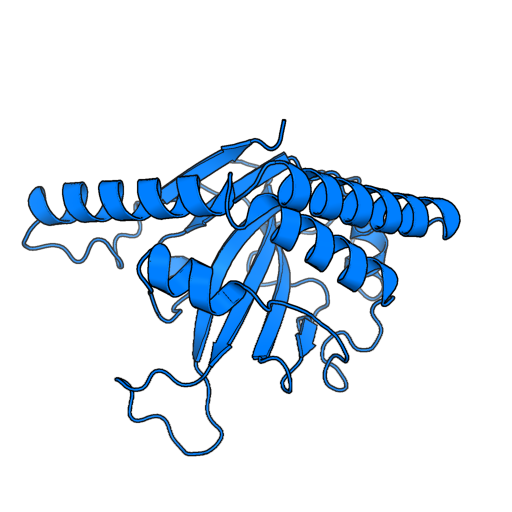 -18.425 -11.642 9.111 1.00 93.62 90 GLU A CA 1
ATOM 738 C C . GLU A 1 90 ? -19.388 -10.837 8.225 1.00 93.62 90 GLU A C 1
ATOM 740 O O . GLU A 1 90 ? -20.460 -10.436 8.679 1.00 93.62 90 GLU A O 1
ATOM 745 N N . LEU A 1 91 ? -19.030 -10.605 6.954 1.00 92.50 91 LEU A N 1
ATOM 746 C CA . LEU A 1 91 ? -19.840 -9.838 6.013 1.00 92.50 91 LEU A CA 1
ATOM 747 C C . LEU A 1 91 ? -20.580 -10.743 5.028 1.00 92.50 91 LEU A C 1
ATOM 749 O O . LEU A 1 91 ? -19.994 -11.522 4.275 1.00 92.50 91 LEU A O 1
ATOM 753 N N . ASN A 1 92 ? -21.896 -10.548 4.938 1.00 93.69 92 ASN A N 1
ATOM 754 C CA . ASN A 1 92 ? -22.710 -11.171 3.901 1.00 93.69 92 ASN A CA 1
ATOM 755 C C . ASN A 1 92 ? -22.625 -10.384 2.582 1.00 93.69 92 ASN A C 1
ATOM 757 O O . ASN A 1 92 ? -23.565 -9.693 2.188 1.00 93.69 92 ASN A O 1
ATOM 761 N N . LEU A 1 93 ? -21.472 -10.453 1.915 1.00 94.12 93 LEU A N 1
ATOM 762 C CA . LEU A 1 93 ? -21.280 -9.829 0.604 1.00 94.12 93 LEU A CA 1
ATOM 763 C C . LEU A 1 93 ? -21.979 -10.649 -0.502 1.00 94.12 93 LEU A C 1
ATOM 765 O O . LEU A 1 93 ? -22.050 -11.877 -0.395 1.00 94.12 93 LEU A O 1
ATOM 769 N N . PRO A 1 94 ? -22.446 -10.035 -1.602 1.00 94.94 94 PRO A N 1
ATOM 770 C CA . PRO A 1 94 ? -22.865 -10.782 -2.788 1.00 94.94 94 PRO A CA 1
ATOM 771 C C . PRO A 1 94 ? -21.759 -11.718 -3.301 1.00 94.94 94 PRO A C 1
ATOM 773 O O . PRO A 1 94 ? -20.573 -11.492 -3.046 1.00 94.94 94 PRO A O 1
ATOM 776 N N . GLU A 1 95 ? -22.134 -12.793 -3.994 1.00 92.19 95 GLU A N 1
ATOM 777 C CA . GLU A 1 95 ? -21.163 -13.697 -4.619 1.00 92.19 95 GLU A CA 1
ATOM 778 C C . GLU A 1 95 ? -20.286 -12.931 -5.622 1.00 92.19 95 GLU A C 1
ATOM 780 O O . GLU A 1 95 ? -20.775 -12.074 -6.354 1.00 92.19 95 GLU A O 1
ATOM 785 N N . GLY A 1 96 ? -18.980 -13.205 -5.616 1.00 89.50 96 GLY A N 1
ATOM 786 C CA . GLY A 1 96 ? -17.999 -12.499 -6.449 1.00 89.50 96 GLY A CA 1
ATOM 787 C C . GLY A 1 96 ? -17.550 -11.131 -5.919 1.00 89.50 96 GLY A C 1
ATOM 788 O O . GLY A 1 96 ? -16.556 -10.601 -6.407 1.00 89.50 96 GLY A O 1
ATOM 789 N N . ASN A 1 97 ? -18.206 -10.572 -4.895 1.00 94.56 97 ASN A N 1
ATOM 790 C CA . ASN A 1 97 ? -17.816 -9.279 -4.333 1.00 94.56 97 ASN A CA 1
ATOM 791 C C . ASN A 1 97 ? -16.739 -9.419 -3.248 1.00 94.56 97 ASN A C 1
ATOM 793 O O . ASN A 1 97 ? -16.765 -10.335 -2.421 1.00 94.56 97 ASN A O 1
ATOM 797 N N . THR A 1 98 ? -15.839 -8.437 -3.217 1.00 97.19 98 THR A N 1
ATOM 798 C CA . THR A 1 98 ? -14.772 -8.278 -2.221 1.00 97.19 98 THR A CA 1
ATOM 799 C C . THR A 1 98 ? -14.787 -6.870 -1.634 1.00 97.19 98 THR A C 1
ATOM 801 O O . THR A 1 98 ? -15.263 -5.923 -2.268 1.00 97.19 98 THR A O 1
ATOM 804 N N . ILE A 1 99 ? -14.231 -6.727 -0.435 1.00 97.44 99 ILE A N 1
ATOM 805 C CA . ILE A 1 99 ? -13.997 -5.446 0.238 1.00 97.44 99 ILE A CA 1
ATOM 806 C C . ILE A 1 99 ? -12.487 -5.281 0.483 1.00 97.44 99 ILE A C 1
ATOM 808 O O . ILE A 1 99 ? -11.816 -6.281 0.763 1.00 97.44 99 ILE A O 1
ATOM 812 N N . PRO A 1 100 ? -11.912 -4.076 0.312 1.00 98.06 100 PRO A N 1
ATOM 813 C CA . PRO A 1 100 ? -10.506 -3.849 0.613 1.00 98.06 100 PRO A CA 1
ATOM 814 C C . PRO A 1 100 ? -10.276 -3.735 2.123 1.00 98.06 100 PRO A C 1
ATOM 816 O O . PRO A 1 100 ? -11.114 -3.197 2.836 1.00 98.06 100 PRO A O 1
ATOM 819 N N . THR A 1 101 ? -9.112 -4.177 2.578 1.00 98.56 101 THR A N 1
ATOM 820 C CA . THR A 1 101 ? -8.465 -3.732 3.819 1.00 98.56 101 THR A CA 1
ATOM 821 C C . THR A 1 101 ? -7.170 -3.035 3.422 1.00 98.56 101 THR A C 1
ATOM 823 O O . THR A 1 101 ? -6.448 -3.545 2.561 1.00 98.56 101 THR A O 1
ATOM 826 N N . HIS A 1 102 ? -6.880 -1.883 4.014 1.00 98.62 102 HIS A N 1
ATOM 827 C CA . HIS A 1 102 ? -5.639 -1.140 3.829 1.00 98.62 102 HIS A CA 1
ATOM 828 C C . HIS A 1 102 ? -4.559 -1.613 4.806 1.00 98.62 102 HIS A C 1
ATOM 830 O O . HIS A 1 102 ? -4.824 -1.821 5.988 1.00 98.62 102 HIS A O 1
ATOM 836 N N . LEU A 1 103 ? -3.324 -1.754 4.320 1.00 98.69 103 LEU A N 1
ATOM 837 C CA . LEU A 1 103 ? -2.172 -2.067 5.168 1.00 98.69 103 LEU A CA 1
ATOM 838 C C . LEU A 1 103 ? -1.645 -0.803 5.848 1.00 98.69 103 LEU A C 1
ATOM 840 O O . LEU A 1 103 ? -1.764 -0.604 7.051 1.00 98.69 103 LEU A O 1
ATOM 844 N N . ALA A 1 104 ? -1.024 0.040 5.040 1.00 98.12 104 ALA A N 1
ATOM 845 C CA . ALA A 1 104 ? -0.383 1.292 5.381 1.00 98.12 104 ALA A CA 1
ATOM 846 C C . ALA A 1 104 ? -0.098 2.001 4.055 1.00 98.12 104 ALA A C 1
ATOM 848 O O . ALA A 1 104 ? -0.083 1.366 2.996 1.00 98.12 104 ALA A O 1
ATOM 849 N N . ALA A 1 105 ? 0.166 3.296 4.120 1.00 97.81 105 ALA A N 1
ATOM 850 C CA . ALA A 1 105 ? 0.633 4.051 2.977 1.00 97.81 105 ALA A CA 1
ATOM 851 C C . ALA A 1 105 ? 2.136 4.320 3.104 1.00 97.81 105 ALA A C 1
ATOM 853 O O . ALA A 1 105 ? 2.657 4.525 4.203 1.00 97.81 105 ALA A O 1
ATOM 854 N N . LEU A 1 106 ? 2.836 4.274 1.972 1.00 98.06 106 LEU A N 1
ATOM 855 C CA . LEU A 1 106 ? 4.261 4.560 1.863 1.00 98.06 106 LEU A CA 1
ATOM 856 C C . LEU A 1 106 ? 4.455 5.984 1.367 1.00 98.06 106 LEU A C 1
ATOM 858 O O . LEU A 1 106 ? 4.169 6.265 0.207 1.00 98.06 106 LEU A O 1
ATOM 862 N N . GLU A 1 107 ? 5.025 6.848 2.196 1.00 96.12 107 GLU A N 1
ATOM 863 C CA . GLU A 1 107 ? 5.557 8.129 1.746 1.00 96.12 107 GLU A CA 1
ATOM 864 C C . GLU A 1 107 ? 6.766 7.903 0.833 1.00 96.12 107 GLU A C 1
ATOM 866 O O . GLU A 1 107 ? 7.705 7.163 1.163 1.00 96.12 107 GLU A O 1
ATOM 871 N N . ILE A 1 108 ? 6.763 8.586 -0.310 1.00 94.88 108 ILE A N 1
ATOM 872 C CA . ILE A 1 108 ? 7.816 8.494 -1.309 1.00 94.88 108 ILE A CA 1
ATOM 873 C C . ILE A 1 108 ? 8.277 9.883 -1.751 1.00 94.88 108 ILE A C 1
ATOM 875 O O . ILE A 1 108 ? 7.490 10.810 -1.933 1.00 94.88 108 ILE A O 1
ATOM 879 N N . SER A 1 109 ? 9.587 10.037 -1.939 1.00 91.62 109 SER A N 1
ATOM 880 C CA . SER A 1 109 ? 10.142 11.281 -2.467 1.00 91.62 109 SER A CA 1
ATOM 881 C C . SER A 1 109 ? 9.806 11.469 -3.949 1.00 91.62 109 SER A C 1
ATOM 883 O O . SER A 1 109 ? 9.496 10.515 -4.665 1.00 91.62 109 SER A O 1
ATOM 885 N N . SER A 1 110 ? 10.004 12.689 -4.454 1.00 85.25 110 SER A N 1
ATOM 886 C CA . SER A 1 110 ? 9.838 13.024 -5.878 1.00 85.25 110 SER A CA 1
ATOM 887 C C . SER A 1 110 ? 10.716 12.211 -6.836 1.00 85.25 110 SER A C 1
ATOM 889 O O . SER A 1 110 ? 10.466 12.212 -8.035 1.00 85.25 110 SER A O 1
ATOM 891 N N . VAL A 1 111 ? 11.745 11.527 -6.328 1.00 85.69 111 VAL A N 1
ATOM 892 C CA . VAL A 1 111 ? 12.640 10.666 -7.116 1.00 85.69 111 VAL A CA 1
ATOM 893 C C . VAL A 1 111 ? 12.412 9.174 -6.861 1.00 85.69 111 VAL A C 1
ATOM 895 O O . VAL A 1 111 ? 13.196 8.354 -7.332 1.00 85.69 111 VAL A O 1
ATOM 898 N N . GLY A 1 112 ? 11.362 8.803 -6.123 1.00 90.00 112 GLY A N 1
ATOM 899 C CA . GLY A 1 112 ? 11.002 7.405 -5.885 1.00 90.00 112 GLY A CA 1
ATOM 900 C C . GLY A 1 112 ? 11.695 6.751 -4.684 1.00 90.00 112 GLY A C 1
ATOM 901 O O . GLY A 1 112 ? 11.748 5.525 -4.607 1.00 90.00 112 GLY A O 1
ATOM 902 N N . LYS A 1 113 ? 12.265 7.527 -3.750 1.00 92.69 113 LYS A N 1
ATOM 903 C CA . LYS A 1 113 ? 12.890 6.971 -2.535 1.00 92.69 113 LYS A CA 1
ATOM 904 C C . LYS A 1 113 ? 11.829 6.773 -1.436 1.00 92.69 113 LYS A C 1
ATOM 906 O O . LYS A 1 113 ? 11.186 7.765 -1.099 1.00 92.69 113 LYS A O 1
ATOM 911 N N . PRO A 1 114 ? 11.698 5.575 -0.830 1.00 95.56 114 PRO A N 1
ATOM 912 C CA . PRO A 1 114 ? 10.900 5.367 0.382 1.00 95.56 114 PRO A CA 1
ATOM 913 C C . PRO A 1 114 ? 11.347 6.297 1.514 1.00 95.56 114 PRO A C 1
ATOM 915 O O . PRO A 1 114 ? 12.548 6.372 1.796 1.00 95.56 114 PRO A O 1
ATOM 918 N N . LEU A 1 115 ? 10.404 6.993 2.148 1.00 94.75 115 LEU A N 1
ATOM 919 C CA . LEU A 1 115 ? 10.674 7.909 3.263 1.00 94.75 115 LEU A CA 1
ATOM 920 C C . LEU A 1 115 ? 10.106 7.389 4.585 1.00 94.75 115 LEU A C 1
ATOM 922 O O . LEU A 1 115 ? 10.802 7.415 5.600 1.00 94.75 115 LEU A O 1
ATOM 926 N N . GLY A 1 116 ? 8.889 6.852 4.571 1.00 95.69 116 GLY A N 1
ATOM 927 C CA . GLY A 1 116 ? 8.220 6.384 5.778 1.00 95.69 116 GLY A CA 1
ATOM 928 C C . GLY A 1 116 ? 6.899 5.687 5.495 1.00 95.69 116 GLY A C 1
ATOM 929 O O . GLY A 1 116 ? 6.363 5.773 4.395 1.00 95.69 116 GLY A O 1
ATOM 930 N N . TRP A 1 117 ? 6.382 4.997 6.502 1.00 98.00 117 TRP A N 1
ATOM 931 C CA . TRP A 1 117 ? 5.068 4.368 6.501 1.00 98.00 117 TRP A CA 1
ATOM 932 C C . TRP A 1 117 ? 4.126 5.129 7.418 1.00 98.00 117 TRP A C 1
ATOM 934 O O . TRP A 1 117 ? 4.542 5.586 8.483 1.00 98.00 117 TRP A O 1
ATOM 944 N N . PHE A 1 118 ? 2.854 5.211 7.053 1.00 97.19 118 PHE A N 1
ATOM 945 C CA . PHE A 1 118 ? 1.825 5.781 7.914 1.00 97.19 118 PHE A CA 1
ATOM 946 C C . PHE A 1 118 ? 0.500 5.035 7.795 1.00 97.19 118 PHE A C 1
ATOM 948 O O . PHE A 1 118 ? 0.198 4.395 6.786 1.00 97.19 118 PHE A O 1
ATOM 955 N N . THR A 1 119 ? -0.283 5.101 8.866 1.00 97.31 119 THR A N 1
ATOM 956 C CA . THR A 1 119 ? -1.621 4.514 8.952 1.00 97.31 119 THR A CA 1
ATOM 957 C C . THR A 1 119 ? -2.659 5.615 9.030 1.00 97.31 119 THR A C 1
ATOM 959 O O . THR A 1 119 ? -2.441 6.660 9.644 1.00 97.31 119 THR A O 1
ATOM 962 N N . LEU A 1 120 ? -3.798 5.371 8.395 1.00 95.44 120 LEU A N 1
ATOM 963 C CA . LEU A 1 120 ? -4.883 6.330 8.258 1.00 95.44 120 LEU A CA 1
ATOM 964 C C . LEU A 1 120 ? -6.080 5.904 9.089 1.00 95.44 120 LEU A C 1
ATOM 966 O O . LEU A 1 120 ? -6.217 4.735 9.457 1.00 95.44 120 LEU A O 1
ATOM 970 N N . ASN A 1 121 ? -6.941 6.868 9.371 1.00 96.12 121 ASN A N 1
ATOM 971 C CA . ASN A 1 121 ? -8.240 6.602 9.949 1.00 96.12 121 ASN A CA 1
ATOM 972 C C . ASN A 1 121 ? -9.190 5.976 8.915 1.00 96.12 121 ASN A C 1
ATOM 974 O O . ASN A 1 121 ? -9.089 6.256 7.722 1.00 96.12 121 ASN A O 1
ATOM 978 N N . GLN A 1 122 ? -10.118 5.131 9.369 1.00 96.19 122 GLN A N 1
ATOM 979 C CA . GLN A 1 122 ? -11.004 4.364 8.494 1.00 96.19 122 GLN A CA 1
ATOM 980 C C . GLN A 1 122 ? -11.854 5.270 7.601 1.00 96.19 122 GLN A C 1
ATOM 982 O O . GLN A 1 122 ? -12.014 4.964 6.423 1.00 96.19 122 GLN A O 1
ATOM 987 N N . TRP A 1 123 ? -12.352 6.404 8.109 1.00 95.19 123 TRP A N 1
ATOM 988 C CA . TRP A 1 123 ? -13.159 7.329 7.303 1.00 95.19 123 TRP A CA 1
ATOM 989 C C . TRP A 1 123 ? -12.431 7.856 6.057 1.00 95.19 123 TRP A C 1
ATOM 991 O O . TRP A 1 123 ? -13.098 8.239 5.097 1.00 95.19 123 TRP A O 1
ATOM 1001 N N . VAL A 1 124 ? -11.090 7.868 6.054 1.00 93.31 124 VAL A N 1
ATOM 1002 C CA . VAL A 1 124 ? -10.282 8.309 4.904 1.00 93.31 124 VAL A CA 1
ATOM 1003 C C . VAL A 1 124 ? -10.419 7.329 3.738 1.00 93.31 124 VAL A C 1
ATOM 1005 O O . VAL A 1 124 ? -10.458 7.741 2.584 1.00 93.31 124 VAL A O 1
ATOM 1008 N N . LEU A 1 125 ? -10.508 6.028 4.029 1.00 91.50 125 LEU A N 1
ATOM 1009 C CA . LEU A 1 125 ? -10.445 4.965 3.022 1.00 91.50 125 LEU A CA 1
ATOM 1010 C C . LEU A 1 125 ? -11.780 4.236 2.821 1.00 91.50 125 LEU A C 1
ATOM 1012 O O . LEU A 1 125 ? -11.991 3.623 1.775 1.00 91.50 125 LEU A O 1
ATOM 1016 N N . GLY A 1 126 ? -12.673 4.278 3.813 1.00 89.88 126 GLY A N 1
ATOM 1017 C CA . GLY A 1 126 ? -13.928 3.525 3.823 1.00 89.88 126 GLY A CA 1
ATOM 1018 C C . GLY A 1 126 ? -13.722 2.010 3.698 1.00 89.88 126 GLY A C 1
ATOM 1019 O O . GLY A 1 126 ? -14.567 1.318 3.131 1.00 89.88 126 GLY A O 1
ATOM 1020 N N . ASP A 1 127 ? -12.577 1.502 4.158 1.00 94.62 127 ASP A N 1
ATOM 1021 C CA . ASP A 1 127 ? -12.154 0.115 3.998 1.00 94.62 127 ASP A CA 1
ATOM 1022 C C . ASP A 1 127 ? -12.665 -0.789 5.135 1.00 94.62 127 ASP A C 1
ATOM 1024 O O . ASP A 1 127 ? -13.314 -0.347 6.087 1.00 94.62 127 ASP A O 1
ATOM 1028 N N . TYR A 1 128 ? -12.407 -2.093 5.036 1.00 97.31 128 TYR A N 1
ATOM 1029 C CA . TYR A 1 128 ? -12.694 -3.046 6.101 1.00 97.31 128 TYR A CA 1
ATOM 1030 C C . TYR A 1 128 ? -11.573 -3.030 7.139 1.00 97.31 128 TYR A C 1
ATOM 1032 O O . TYR A 1 128 ? -10.508 -3.619 6.922 1.00 97.31 128 TYR A O 1
ATOM 1040 N N . TRP A 1 129 ? -11.834 -2.371 8.269 1.00 96.69 129 TRP A N 1
ATOM 1041 C CA . TRP A 1 129 ? -10.884 -2.256 9.370 1.00 96.69 129 TRP A CA 1
ATOM 1042 C C . TRP A 1 129 ? -10.539 -3.620 9.976 1.00 96.69 129 TRP A C 1
ATOM 1044 O O . TRP A 1 129 ? -11.414 -4.442 10.248 1.00 96.69 129 TRP A O 1
ATOM 1054 N N . GLN A 1 130 ? -9.252 -3.834 10.235 1.00 97.38 130 GLN A N 1
ATOM 1055 C CA . GLN A 1 130 ? -8.715 -5.030 10.875 1.00 97.38 130 GLN A CA 1
ATOM 1056 C C . GLN A 1 130 ? -7.707 -4.644 11.950 1.00 97.38 130 GLN A C 1
ATOM 1058 O O . GLN A 1 130 ? -6.965 -3.680 11.776 1.00 97.38 130 GLN A O 1
ATOM 1063 N N . ALA A 1 131 ? -7.638 -5.426 13.029 1.00 97.69 131 ALA A N 1
ATOM 1064 C CA . ALA A 1 131 ? -6.571 -5.305 14.024 1.00 97.69 131 ALA A CA 1
ATOM 1065 C C . ALA A 1 131 ? -5.201 -5.656 13.409 1.00 97.69 131 ALA A C 1
ATOM 1067 O O . ALA A 1 131 ? -5.127 -6.295 12.353 1.00 97.69 131 ALA A O 1
ATOM 1068 N N . ALA A 1 132 ? -4.115 -5.257 14.066 1.00 98.44 132 ALA A N 1
ATOM 1069 C CA . ALA A 1 132 ? -2.745 -5.394 13.588 1.00 98.44 132 ALA A CA 1
ATOM 1070 C C . ALA A 1 132 ? -2.410 -6.838 13.192 1.00 98.44 132 ALA A C 1
ATOM 1072 O O . ALA A 1 132 ? -2.023 -7.075 12.051 1.00 98.44 132 ALA A O 1
ATOM 1073 N N . ASP A 1 133 ? -2.640 -7.815 14.074 1.00 98.44 133 ASP A N 1
ATOM 1074 C CA . ASP A 1 133 ? -2.316 -9.224 13.800 1.00 98.44 133 ASP A CA 1
ATOM 1075 C C . ASP A 1 133 ? -3.098 -9.789 12.601 1.00 98.44 133 ASP A C 1
ATOM 1077 O O . ASP A 1 133 ? -2.528 -10.480 11.754 1.00 98.44 133 ASP A O 1
ATOM 1081 N N . ALA A 1 134 ? -4.390 -9.462 12.487 1.00 98.50 134 ALA A N 1
ATOM 1082 C CA . ALA A 1 134 ? -5.220 -9.882 11.358 1.00 98.50 134 ALA A CA 1
ATOM 1083 C C . ALA A 1 134 ? -4.790 -9.201 10.049 1.00 98.50 134 ALA A C 1
ATOM 1085 O O . ALA A 1 134 ? -4.771 -9.838 8.996 1.00 98.50 134 ALA A O 1
ATOM 1086 N N . THR A 1 135 ? -4.390 -7.928 10.119 1.00 98.62 135 THR A N 1
ATOM 1087 C CA . THR A 1 135 ? -3.854 -7.180 8.976 1.00 98.62 135 THR A CA 1
ATOM 1088 C C . THR A 1 135 ? -2.528 -7.781 8.514 1.00 98.62 135 THR A C 1
ATOM 1090 O O . THR A 1 135 ? -2.365 -8.067 7.334 1.00 98.62 135 THR A O 1
ATOM 1093 N N . ILE A 1 136 ? -1.593 -8.058 9.426 1.00 98.62 136 ILE A N 1
ATOM 1094 C CA . ILE A 1 136 ? -0.310 -8.687 9.085 1.00 98.62 136 ILE A CA 1
ATOM 1095 C C . ILE A 1 136 ? -0.521 -10.061 8.441 1.00 98.62 136 ILE A C 1
ATOM 1097 O O . ILE A 1 136 ? 0.076 -10.336 7.403 1.00 98.62 136 ILE A O 1
ATOM 1101 N N . ALA A 1 137 ? -1.408 -10.893 8.995 1.00 98.31 137 ALA A N 1
ATOM 1102 C CA . ALA A 1 137 ? -1.722 -12.200 8.419 1.00 98.31 137 ALA A CA 1
ATOM 1103 C C . ALA A 1 137 ? -2.336 -12.095 7.010 1.00 98.31 137 ALA A C 1
ATOM 1105 O O . ALA A 1 137 ? -1.983 -12.871 6.125 1.00 98.31 137 ALA A O 1
ATOM 1106 N N . LEU A 1 138 ? -3.224 -11.122 6.783 1.00 98.50 138 LEU A N 1
ATOM 1107 C CA . LEU A 1 138 ? -3.865 -10.886 5.485 1.00 98.50 138 LEU A CA 1
ATOM 1108 C C . LEU A 1 138 ? -2.872 -10.448 4.392 1.00 98.50 138 LEU A C 1
ATOM 1110 O O . LEU A 1 138 ? -3.117 -10.681 3.207 1.00 98.50 138 LEU A O 1
ATOM 1114 N N . PHE A 1 139 ? -1.771 -9.802 4.780 1.00 98.62 139 PHE A N 1
ATOM 1115 C CA . PHE A 1 139 ? -0.768 -9.249 3.868 1.00 98.62 139 PHE A CA 1
ATOM 1116 C C . PHE A 1 139 ? 0.515 -10.090 3.760 1.00 98.62 139 PHE A C 1
ATOM 1118 O O . PHE A 1 139 ? 1.413 -9.715 3.007 1.00 98.62 139 PHE A O 1
ATOM 1125 N N . ASP A 1 140 ? 0.603 -11.234 4.447 1.00 96.94 140 ASP A N 1
ATOM 1126 C CA . ASP A 1 140 ? 1.801 -12.094 4.464 1.00 96.94 140 ASP A CA 1
ATOM 1127 C C . ASP A 1 140 ? 2.194 -12.603 3.063 1.00 96.94 140 ASP A C 1
ATOM 1129 O O . ASP A 1 140 ? 3.371 -12.769 2.741 1.00 96.94 140 ASP A O 1
ATOM 1133 N N . ASP A 1 141 ? 1.203 -12.773 2.186 1.00 95.94 141 ASP A N 1
ATOM 1134 C CA . ASP A 1 141 ? 1.365 -13.202 0.797 1.00 95.94 141 ASP A CA 1
ATOM 1135 C C . ASP A 1 141 ? 1.162 -12.070 -0.228 1.00 95.94 141 ASP A C 1
ATOM 1137 O O . ASP A 1 141 ? 0.969 -12.349 -1.418 1.00 95.94 141 ASP A O 1
ATOM 1141 N N . TRP A 1 142 ? 1.174 -10.804 0.213 1.00 98.50 142 TRP A N 1
ATOM 1142 C CA . TRP A 1 142 ? 0.846 -9.672 -0.651 1.00 98.50 142 TRP A CA 1
ATOM 1143 C C . TRP A 1 142 ? 1.774 -9.626 -1.870 1.00 98.50 142 TRP A C 1
ATOM 1145 O O . TRP A 1 142 ? 2.999 -9.542 -1.750 1.00 98.50 142 TRP A O 1
ATOM 1155 N N . ALA A 1 143 ? 1.177 -9.697 -3.060 1.00 97.69 143 ALA A N 1
ATOM 1156 C CA . ALA A 1 143 ? 1.890 -9.700 -4.323 1.00 97.69 143 ALA A CA 1
ATOM 1157 C C . ALA A 1 143 ? 0.994 -9.239 -5.473 1.00 97.69 143 ALA A C 1
ATOM 1159 O O . ALA A 1 143 ? -0.141 -9.693 -5.608 1.00 97.69 143 ALA A O 1
ATOM 1160 N N . ILE A 1 144 ? 1.553 -8.419 -6.359 1.00 98.06 144 ILE A N 1
ATOM 1161 C CA . ILE A 1 144 ? 1.010 -8.184 -7.698 1.00 98.06 144 ILE A CA 1
ATOM 1162 C C . ILE A 1 144 ? 1.768 -9.101 -8.653 1.00 98.06 144 ILE A C 1
ATOM 1164 O O . ILE A 1 144 ? 2.987 -8.984 -8.782 1.00 98.06 144 ILE A O 1
ATOM 1168 N N . ARG A 1 145 ? 1.066 -10.055 -9.268 1.00 94.94 145 ARG A N 1
ATOM 1169 C CA . ARG A 1 145 ? 1.654 -11.065 -10.161 1.00 94.94 145 ARG A CA 1
ATOM 1170 C C . ARG A 1 145 ? 1.250 -10.821 -11.601 1.00 94.94 145 ARG A C 1
ATOM 1172 O O . ARG A 1 145 ? 2.099 -10.846 -12.485 1.00 94.94 145 ARG A O 1
ATOM 1179 N N . ASN A 1 146 ? -0.040 -10.612 -11.818 1.00 95.69 146 ASN A N 1
ATOM 1180 C CA . ASN A 1 146 ? -0.607 -10.345 -13.124 1.00 95.69 146 ASN A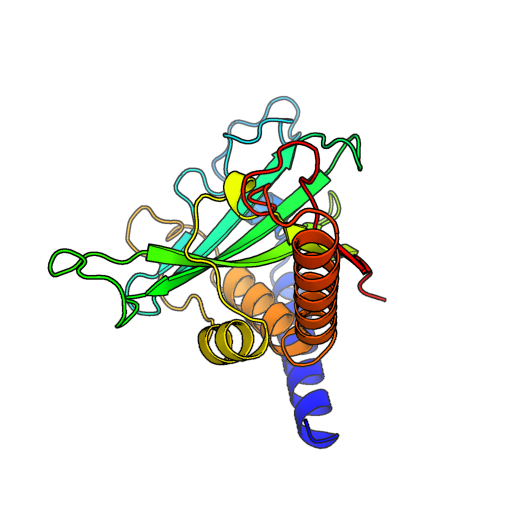 CA 1
ATOM 1181 C C . ASN A 1 146 ? -1.793 -9.391 -12.948 1.00 95.69 146 ASN A C 1
ATOM 1183 O O . ASN A 1 146 ? -2.906 -9.873 -12.722 1.00 95.69 146 ASN A O 1
ATOM 1187 N N . PRO A 1 147 ? -1.561 -8.069 -13.035 1.00 97.00 147 PRO A N 1
ATOM 1188 C CA . PRO A 1 147 ? -2.638 -7.095 -12.972 1.00 97.00 147 PRO A CA 1
ATOM 1189 C C . PRO A 1 147 ? -3.751 -7.412 -13.978 1.00 97.00 147 PRO A C 1
ATOM 1191 O O . PRO A 1 147 ? -3.502 -7.954 -15.061 1.00 97.00 147 PRO A O 1
ATOM 1194 N N . ASP A 1 148 ? -4.984 -7.086 -13.609 1.00 97.44 148 ASP A N 1
ATOM 1195 C CA . ASP A 1 148 ? -6.143 -7.242 -14.474 1.00 97.44 148 ASP A CA 1
ATOM 1196 C C . ASP A 1 148 ? -6.019 -6.315 -15.695 1.00 97.44 148 ASP A C 1
ATOM 1198 O O . ASP A 1 148 ? -5.371 -5.266 -15.652 1.00 97.44 148 ASP A O 1
ATOM 1202 N N . SER A 1 149 ? -6.674 -6.676 -16.802 1.00 96.25 149 SER A N 1
ATOM 1203 C CA . SER A 1 149 ? -6.616 -5.855 -18.013 1.00 96.25 149 SER A CA 1
ATOM 1204 C C . SER A 1 149 ? -7.209 -4.463 -17.777 1.00 96.25 149 SER A C 1
ATOM 1206 O O . SER A 1 149 ? -8.323 -4.341 -17.261 1.00 96.25 149 SER A O 1
ATOM 1208 N N . GLY A 1 150 ? -6.467 -3.417 -18.150 1.00 94.19 150 GLY A N 1
ATOM 1209 C CA . GLY A 1 150 ? -6.823 -2.025 -17.878 1.00 94.19 150 GLY A CA 1
ATOM 1210 C C . GLY A 1 150 ? -6.667 -1.605 -16.412 1.00 94.19 150 GLY A C 1
ATOM 1211 O O . GLY A 1 150 ? -7.136 -0.534 -16.044 1.00 94.19 150 GLY A O 1
ATOM 1212 N N . ARG A 1 151 ? -6.046 -2.430 -15.559 1.00 94.88 151 ARG A N 1
ATOM 1213 C CA . ARG A 1 151 ? -5.797 -2.146 -14.135 1.00 94.88 151 ARG A CA 1
ATOM 1214 C C . ARG A 1 151 ? -4.308 -2.172 -13.827 1.00 94.88 151 ARG A C 1
ATOM 1216 O O . ARG A 1 151 ? -3.835 -2.966 -13.014 1.00 94.88 151 ARG A O 1
ATOM 1223 N N . GLY A 1 152 ? -3.560 -1.322 -14.527 1.00 88.88 152 GLY A N 1
ATOM 1224 C CA . GLY A 1 152 ? -2.110 -1.243 -14.384 1.00 88.88 152 GLY A CA 1
ATOM 1225 C C . GLY A 1 152 ? -1.350 -2.380 -15.065 1.00 88.88 152 GLY A C 1
ATOM 1226 O O . GLY A 1 152 ? -0.182 -2.583 -14.763 1.00 88.88 152 GLY A O 1
ATOM 1227 N N . ASP A 1 153 ? -1.972 -3.096 -16.002 1.00 90.50 153 ASP A N 1
ATOM 1228 C CA . ASP A 1 153 ? -1.341 -4.121 -16.846 1.00 90.50 153 ASP A CA 1
ATOM 1229 C C . ASP A 1 153 ? -0.257 -3.563 -17.789 1.00 90.50 153 ASP A C 1
ATOM 1231 O O . ASP A 1 153 ? 0.552 -4.323 -18.323 1.00 90.50 153 ASP A O 1
ATOM 1235 N N . SER A 1 154 ? -0.188 -2.237 -17.960 1.00 91.31 154 SER A N 1
ATOM 1236 C CA . SER A 1 154 ? 0.909 -1.539 -18.645 1.00 91.31 154 SER A CA 1
ATOM 1237 C C . SER A 1 154 ? 2.136 -1.272 -17.759 1.00 91.31 154 SER A C 1
ATOM 1239 O O . SER A 1 154 ? 3.199 -0.923 -18.287 1.00 91.31 154 SER A O 1
ATOM 1241 N N . MET A 1 155 ? 2.016 -1.434 -16.435 1.00 94.19 155 MET A N 1
ATOM 1242 C CA . MET A 1 155 ? 3.124 -1.229 -15.502 1.00 94.19 155 MET A CA 1
ATOM 1243 C C . MET A 1 155 ? 4.225 -2.259 -15.737 1.00 94.19 155 MET A C 1
ATOM 1245 O O . MET A 1 155 ? 3.989 -3.451 -15.931 1.00 94.19 155 MET A O 1
ATOM 1249 N N . ASN A 1 156 ? 5.469 -1.803 -15.662 1.00 95.44 156 ASN A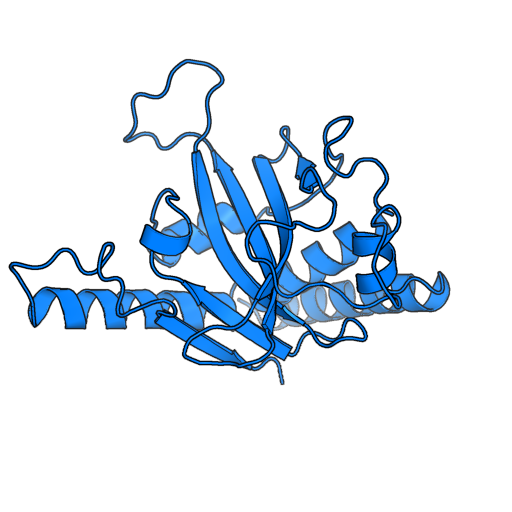 N 1
ATOM 1250 C CA . ASN A 1 156 ? 6.622 -2.674 -15.750 1.00 95.44 156 ASN A CA 1
ATOM 1251 C C . ASN A 1 156 ? 6.656 -3.624 -14.536 1.00 95.44 156 ASN A C 1
ATOM 1253 O O . ASN A 1 156 ? 6.723 -3.140 -13.398 1.00 95.44 156 ASN A O 1
ATOM 1257 N N . PRO A 1 157 ? 6.706 -4.955 -14.743 1.00 96.31 157 PRO A N 1
ATOM 1258 C CA . PRO A 1 157 ? 6.717 -5.927 -13.650 1.00 96.31 157 PRO A CA 1
ATOM 1259 C C . PRO A 1 157 ? 7.835 -5.721 -12.619 1.00 96.31 157 PRO A C 1
ATOM 1261 O O . PRO A 1 157 ? 7.638 -6.014 -11.442 1.00 96.31 157 PRO A O 1
ATOM 1264 N N . ILE A 1 158 ? 8.979 -5.145 -13.013 1.00 97.50 158 ILE A N 1
ATOM 1265 C CA . ILE A 1 158 ? 10.092 -4.846 -12.094 1.00 97.50 158 ILE A CA 1
ATOM 1266 C C . ILE A 1 158 ? 9.651 -3.879 -10.978 1.00 97.50 158 ILE A C 1
ATOM 1268 O O . ILE A 1 158 ? 10.123 -3.985 -9.843 1.00 97.50 158 ILE A O 1
ATOM 1272 N N . CYS A 1 159 ? 8.724 -2.957 -11.258 1.00 97.19 159 CYS A N 1
ATOM 1273 C CA . CYS A 1 159 ? 8.178 -2.063 -10.236 1.00 97.19 159 CYS A CA 1
ATOM 1274 C C . CYS A 1 159 ? 7.311 -2.818 -9.223 1.00 97.19 159 CYS A C 1
ATOM 1276 O O . CYS A 1 159 ? 7.425 -2.561 -8.024 1.00 97.19 159 CYS A O 1
ATOM 1278 N N . HIS A 1 160 ? 6.504 -3.784 -9.672 1.00 97.12 160 HIS A N 1
ATOM 1279 C CA . HIS A 1 160 ? 5.747 -4.655 -8.771 1.00 97.12 160 HIS A CA 1
ATOM 1280 C C . HIS A 1 160 ? 6.684 -5.480 -7.887 1.00 97.12 160 HIS A C 1
ATOM 1282 O O . HIS A 1 160 ? 6.524 -5.485 -6.670 1.00 97.12 160 HIS A O 1
ATOM 1288 N N . GLU A 1 161 ? 7.705 -6.112 -8.472 1.00 97.62 161 GLU A N 1
ATOM 1289 C CA . GLU A 1 161 ? 8.700 -6.902 -7.733 1.00 97.62 161 GLU A CA 1
ATOM 1290 C C . GLU A 1 161 ? 9.401 -6.077 -6.647 1.00 97.62 161 GLU A C 1
ATOM 1292 O O . GLU A 1 161 ? 9.615 -6.557 -5.531 1.00 97.62 161 GLU A O 1
ATOM 1297 N N . TRP A 1 162 ? 9.732 -4.820 -6.949 1.00 98.31 162 TRP A N 1
ATOM 1298 C CA . TRP A 1 162 ? 10.345 -3.916 -5.983 1.00 98.31 162 TRP A CA 1
ATOM 1299 C C . TRP A 1 162 ? 9.403 -3.535 -4.838 1.00 98.31 162 TRP A C 1
ATOM 1301 O O . TRP A 1 162 ? 9.817 -3.594 -3.678 1.00 98.31 162 TRP A O 1
ATOM 1311 N N . LEU A 1 163 ? 8.142 -3.202 -5.136 1.00 98.25 163 LEU A N 1
ATOM 1312 C CA . LEU A 1 163 ? 7.135 -2.884 -4.117 1.00 98.25 163 LEU A CA 1
ATOM 1313 C C . LEU A 1 163 ? 6.845 -4.089 -3.214 1.00 98.25 163 LEU A C 1
ATOM 1315 O O . LEU A 1 163 ? 6.817 -3.945 -1.993 1.00 98.25 163 LEU A O 1
ATOM 1319 N N . VAL A 1 164 ? 6.710 -5.283 -3.797 1.00 98.25 164 VAL A N 1
ATOM 1320 C CA . VAL A 1 164 ? 6.526 -6.536 -3.049 1.00 98.25 164 VAL A CA 1
ATOM 1321 C C . VAL A 1 164 ? 7.703 -6.781 -2.112 1.00 98.25 164 VAL A C 1
ATOM 1323 O O . VAL A 1 164 ? 7.501 -7.007 -0.921 1.00 98.25 164 VAL A O 1
ATOM 1326 N N . ALA A 1 165 ? 8.939 -6.680 -2.611 1.00 98.19 165 ALA A N 1
ATOM 1327 C CA . ALA A 1 165 ? 10.122 -6.891 -1.783 1.00 98.19 165 ALA A CA 1
ATOM 1328 C C . ALA A 1 165 ? 10.241 -5.852 -0.654 1.00 98.19 165 ALA A C 1
ATOM 1330 O O . ALA A 1 165 ? 10.669 -6.192 0.450 1.00 98.19 165 ALA A O 1
ATOM 1331 N N . LEU A 1 166 ? 9.849 -4.597 -0.907 1.00 97.94 166 LEU A N 1
ATOM 1332 C CA . LEU A 1 166 ? 9.824 -3.545 0.108 1.00 97.94 166 LEU A CA 1
ATOM 1333 C C . LEU A 1 166 ? 8.793 -3.843 1.204 1.00 97.94 166 LEU A C 1
ATOM 1335 O O . LEU A 1 166 ? 9.130 -3.746 2.384 1.00 97.94 166 LEU A O 1
ATOM 1339 N N . ILE A 1 167 ? 7.567 -4.225 0.833 1.00 98.12 167 ILE A N 1
ATOM 1340 C CA . ILE A 1 167 ? 6.514 -4.581 1.794 1.00 98.12 167 ILE A CA 1
ATOM 1341 C C . ILE A 1 167 ? 6.950 -5.781 2.618 1.00 98.12 167 ILE A C 1
ATOM 1343 O O . ILE A 1 167 ? 6.970 -5.683 3.838 1.00 98.12 167 ILE A O 1
ATOM 1347 N N . GLN A 1 168 ? 7.384 -6.871 1.985 1.00 97.19 168 GLN A N 1
ATOM 1348 C CA . GLN A 1 168 ? 7.811 -8.078 2.696 1.00 97.19 168 GLN A CA 1
ATOM 1349 C C . GLN A 1 168 ? 8.948 -7.798 3.686 1.00 97.19 168 GLN A C 1
ATOM 1351 O O . GLN A 1 168 ? 8.927 -8.305 4.805 1.00 97.19 168 GLN A O 1
ATOM 1356 N N . LEU A 1 169 ? 9.911 -6.947 3.313 1.00 97.25 169 LEU A N 1
ATOM 1357 C CA . LEU A 1 169 ? 10.999 -6.536 4.203 1.00 97.25 169 LEU A CA 1
ATOM 1358 C C . LEU A 1 169 ? 10.506 -5.776 5.448 1.00 97.25 169 LEU A C 1
ATOM 1360 O O . LEU A 1 169 ? 11.125 -5.884 6.505 1.00 97.25 169 LEU A O 1
ATOM 1364 N N . ASN A 1 170 ? 9.425 -5.002 5.331 1.00 97.50 170 ASN A N 1
ATOM 1365 C CA . ASN A 1 170 ? 8.929 -4.129 6.400 1.00 97.50 170 ASN A CA 1
ATOM 1366 C C . ASN A 1 170 ? 7.710 -4.692 7.148 1.00 97.50 170 ASN A C 1
ATOM 1368 O O . ASN A 1 170 ? 7.414 -4.205 8.240 1.00 97.50 170 ASN A O 1
ATOM 1372 N N . LEU A 1 171 ? 7.023 -5.698 6.594 1.00 97.81 171 LEU A N 1
ATOM 1373 C CA . LEU A 1 171 ? 5.717 -6.179 7.053 1.00 97.81 171 LEU A CA 1
ATOM 1374 C C . LEU A 1 171 ? 5.750 -6.591 8.526 1.00 97.81 171 LEU A C 1
ATOM 1376 O O . LEU A 1 171 ? 5.041 -6.023 9.346 1.00 97.81 171 LEU A O 1
ATOM 1380 N N . HIS A 1 172 ? 6.644 -7.516 8.875 1.00 96.25 172 HIS A N 1
ATOM 1381 C CA . HIS A 1 172 ? 6.782 -8.052 10.237 1.00 96.25 172 HIS A CA 1
ATOM 1382 C C . HIS A 1 172 ? 7.677 -7.209 11.161 1.00 96.25 172 HIS A C 1
ATOM 1384 O O . HIS A 1 172 ? 8.020 -7.665 12.250 1.00 96.25 172 HIS A O 1
ATOM 1390 N N . GLY A 1 173 ? 8.103 -6.026 10.712 1.00 95.19 173 GLY A N 1
ATOM 1391 C CA . GLY A 1 173 ? 8.917 -5.077 11.476 1.00 95.19 173 GLY A CA 1
ATOM 1392 C C . GLY A 1 173 ? 8.212 -3.729 11.569 1.00 95.19 173 GLY A C 1
ATOM 1393 O O . GLY A 1 173 ? 7.188 -3.614 12.230 1.00 95.19 173 GLY A O 1
ATOM 1394 N N . THR A 1 174 ? 8.721 -2.723 10.854 1.00 96.75 174 THR A N 1
ATOM 1395 C CA . THR A 1 174 ? 8.213 -1.342 10.904 1.00 96.75 174 THR A CA 1
ATOM 1396 C C . THR A 1 174 ? 6.698 -1.224 10.705 1.00 96.75 174 THR A C 1
ATOM 1398 O O . THR A 1 174 ? 6.067 -0.431 11.398 1.00 96.75 174 THR A O 1
ATOM 1401 N N . ILE A 1 175 ? 6.103 -1.985 9.776 1.00 98.25 175 ILE A N 1
ATOM 1402 C CA . ILE A 1 175 ? 4.657 -1.913 9.509 1.00 98.25 175 ILE A CA 1
ATOM 1403 C C . ILE A 1 175 ? 3.862 -2.546 10.654 1.00 98.25 175 ILE A C 1
ATOM 1405 O O . ILE A 1 175 ? 2.887 -1.951 11.105 1.00 98.25 175 ILE A O 1
ATOM 1409 N N . ARG A 1 176 ? 4.288 -3.710 11.158 1.00 98.12 176 ARG A N 1
ATOM 1410 C CA . ARG A 1 176 ? 3.681 -4.340 12.336 1.00 98.12 176 ARG A CA 1
ATOM 1411 C C . ARG A 1 176 ? 3.705 -3.403 13.539 1.00 98.12 176 ARG A C 1
ATOM 1413 O O . ARG A 1 176 ? 2.649 -3.146 14.104 1.00 98.12 176 ARG A O 1
ATOM 1420 N N . ASP A 1 177 ? 4.867 -2.844 13.867 1.00 97.75 177 ASP A N 1
ATOM 1421 C CA . ASP A 1 177 ? 5.011 -1.917 14.994 1.00 97.75 177 ASP A CA 1
ATOM 1422 C C . ASP A 1 177 ? 4.085 -0.697 14.829 1.00 97.75 177 ASP A C 1
ATOM 1424 O O . ASP A 1 177 ? 3.464 -0.233 15.781 1.00 97.75 177 ASP A O 1
ATOM 1428 N N . LEU A 1 178 ? 3.963 -0.174 13.603 1.00 98.31 178 LEU A N 1
ATOM 1429 C CA . LEU A 1 178 ? 3.074 0.945 13.285 1.00 98.31 178 LEU A CA 1
ATOM 1430 C C . LEU A 1 178 ? 1.585 0.589 13.443 1.00 98.31 178 LEU A C 1
ATOM 1432 O O . LEU A 1 178 ? 0.799 1.422 13.894 1.00 98.31 178 LEU A O 1
ATOM 1436 N N . LEU A 1 179 ? 1.184 -0.624 13.058 1.00 98.62 179 LEU A N 1
ATOM 1437 C CA . LEU A 1 179 ? -0.188 -1.112 13.216 1.00 98.62 179 LEU A CA 1
ATOM 1438 C C . LEU A 1 179 ? -0.531 -1.378 14.684 1.00 98.62 179 LEU A C 1
ATOM 1440 O O . LEU A 1 179 ? -1.629 -1.047 15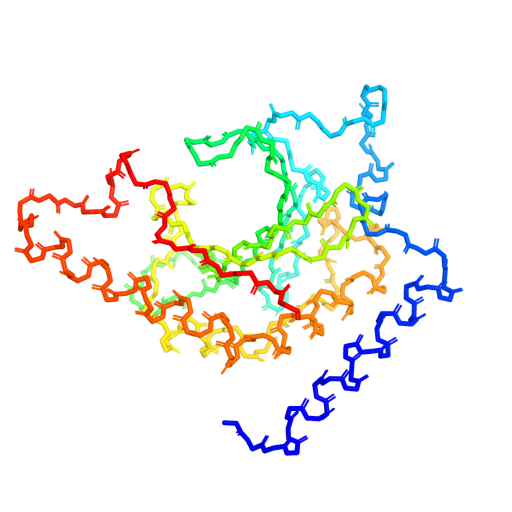.121 1.00 98.62 179 LEU A O 1
ATOM 1444 N N . GLU A 1 180 ? 0.403 -1.924 15.460 1.00 98.56 180 GLU A N 1
ATOM 1445 C CA . GLU A 1 180 ? 0.221 -2.126 16.900 1.00 98.56 180 GLU A CA 1
ATOM 1446 C C . GLU A 1 180 ? 0.081 -0.777 17.633 1.00 98.56 180 GLU A C 1
ATOM 1448 O O . GLU A 1 180 ? -0.803 -0.618 18.474 1.00 98.56 180 GLU A O 1
ATOM 1453 N N . GLU A 1 181 ? 0.877 0.234 17.267 1.00 98.06 181 GLU A N 1
ATOM 1454 C CA . GLU A 1 181 ? 0.733 1.603 17.789 1.00 98.06 181 GLU A CA 1
ATOM 1455 C C . GLU A 1 181 ? -0.597 2.256 17.383 1.00 98.06 181 GLU A C 1
ATOM 1457 O O . GLU A 1 181 ? -1.221 2.947 18.194 1.00 98.06 181 GLU A O 1
ATOM 1462 N N . ARG A 1 182 ? -1.054 2.029 16.143 1.00 97.94 182 ARG A N 1
ATOM 1463 C CA . ARG A 1 182 ? -2.368 2.482 15.659 1.00 97.94 182 ARG A CA 1
ATOM 1464 C C . ARG A 1 182 ? -3.488 1.915 16.528 1.00 97.94 182 ARG A C 1
ATOM 1466 O O . ARG A 1 182 ? -4.356 2.674 16.952 1.00 97.94 182 ARG A O 1
ATOM 1473 N N . ASP A 1 183 ? -3.451 0.616 16.804 1.00 98.31 183 ASP A N 1
ATOM 1474 C CA . ASP A 1 183 ? -4.480 -0.066 17.590 1.00 98.31 183 ASP A CA 1
ATOM 1475 C C . ASP A 1 183 ? -4.478 0.418 19.050 1.00 98.31 183 ASP A C 1
ATOM 1477 O O . ASP A 1 183 ? -5.522 0.803 19.568 1.00 98.31 183 ASP A O 1
ATOM 1481 N N . GLN A 1 184 ? -3.304 0.543 19.681 1.00 97.75 184 GLN A N 1
ATOM 1482 C CA . GLN A 1 184 ? -3.182 1.091 21.043 1.00 97.75 184 GLN A CA 1
ATOM 1483 C C . GLN A 1 184 ? -3.713 2.527 21.154 1.00 97.75 184 GLN A C 1
ATOM 1485 O O . GLN A 1 184 ? -4.345 2.903 22.150 1.00 97.75 184 GLN A O 1
ATOM 1490 N N . LYS A 1 185 ? -3.444 3.354 20.135 1.00 96.50 185 LYS A N 1
ATOM 1491 C CA . LYS A 1 185 ? -3.958 4.723 20.064 1.00 96.50 185 LYS A CA 1
ATOM 1492 C C . LYS A 1 185 ? -5.475 4.717 19.908 1.00 96.50 185 LYS A C 1
ATOM 1494 O O . LYS A 1 185 ? -6.137 5.463 20.623 1.00 96.50 185 LYS A O 1
ATOM 1499 N N . LEU A 1 186 ? -6.020 3.877 19.028 1.00 96.44 186 LEU A N 1
ATOM 1500 C CA . LEU A 1 186 ? -7.463 3.729 18.855 1.00 96.44 186 LEU A CA 1
ATOM 1501 C C . LEU A 1 186 ? -8.142 3.327 20.171 1.00 96.44 186 LEU A C 1
ATOM 1503 O O . LEU A 1 186 ? -9.064 4.024 20.593 1.00 96.44 186 LEU A O 1
ATOM 1507 N N . ASP A 1 187 ? -7.647 2.289 20.849 1.00 96.12 187 ASP A N 1
ATOM 1508 C CA . ASP A 1 187 ? -8.188 1.816 22.130 1.00 96.12 187 ASP A CA 1
ATOM 1509 C C . ASP A 1 187 ? -8.196 2.937 23.177 1.00 96.12 187 ASP A C 1
ATOM 1511 O O . ASP A 1 187 ? -9.230 3.250 23.770 1.00 96.12 187 ASP A O 1
ATOM 1515 N N . SER A 1 188 ? -7.068 3.641 23.320 1.00 96.31 188 SER A N 1
ATOM 1516 C CA . SER A 1 188 ? -6.950 4.778 24.242 1.00 96.31 188 SER A CA 1
ATOM 1517 C C . SER A 1 188 ? -7.964 5.886 23.937 1.00 96.31 188 SER A C 1
ATOM 1519 O O . SER A 1 188 ? -8.497 6.520 24.849 1.00 96.31 188 SER A O 1
ATOM 1521 N N . MET A 1 189 ? -8.225 6.155 22.657 1.00 95.44 189 MET A N 1
ATOM 1522 C CA . MET A 1 189 ? -9.163 7.193 22.233 1.00 95.44 189 MET A CA 1
ATOM 1523 C C . MET A 1 189 ? -10.620 6.779 22.425 1.00 95.44 189 MET A C 1
ATOM 1525 O O . MET A 1 189 ? -11.433 7.633 22.788 1.00 95.44 189 MET A O 1
ATOM 1529 N N . VAL A 1 190 ? -10.943 5.502 22.214 1.00 95.56 190 VAL A N 1
ATOM 1530 C CA . VAL A 1 190 ? -12.271 4.933 22.478 1.00 95.56 190 VAL A CA 1
ATOM 1531 C C . VAL A 1 190 ? -12.579 4.988 23.974 1.00 95.56 190 VAL A C 1
ATOM 1533 O O . VAL A 1 190 ? -13.640 5.485 24.349 1.00 95.56 190 VAL A O 1
ATOM 1536 N N . ASP A 1 191 ? -11.630 4.601 24.829 1.00 95.44 191 ASP A N 1
ATOM 1537 C CA . ASP A 1 191 ? -11.780 4.665 26.289 1.00 95.44 191 ASP A CA 1
ATOM 1538 C C . ASP A 1 191 ? -12.009 6.099 26.792 1.00 95.44 191 ASP A C 1
ATOM 1540 O O . ASP A 1 191 ? -12.825 6.345 27.683 1.00 95.44 191 ASP A O 1
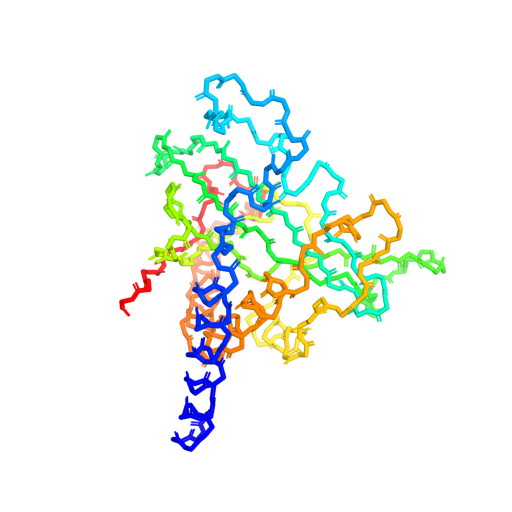ATOM 1544 N N . GLN A 1 192 ? -11.307 7.071 26.203 1.00 95.44 192 GLN A N 1
ATOM 1545 C CA . GLN A 1 192 ? -11.452 8.489 26.544 1.00 95.44 192 GLN A CA 1
ATOM 1546 C C . GLN A 1 192 ? -12.740 9.112 25.987 1.00 95.44 192 GLN A C 1
ATOM 1548 O O . GLN A 1 192 ? -13.224 10.106 26.532 1.00 95.44 192 GLN A O 1
ATOM 1553 N N . ASN A 1 193 ? -13.299 8.552 24.910 1.00 93.31 193 ASN A N 1
ATOM 1554 C CA . ASN A 1 193 ? -14.448 9.104 24.194 1.00 93.31 193 ASN A CA 1
ATOM 1555 C C . ASN A 1 193 ? -15.516 8.026 23.915 1.00 93.31 193 ASN A C 1
ATOM 1557 O O . ASN A 1 193 ? -15.870 7.811 22.755 1.00 93.31 193 ASN A O 1
ATOM 1561 N N . PRO A 1 194 ? -16.117 7.399 24.946 1.00 91.06 194 PRO A N 1
ATOM 1562 C CA . PRO A 1 194 ? -16.980 6.220 24.780 1.00 91.06 194 PRO A CA 1
ATOM 1563 C C . PRO A 1 194 ? -18.261 6.471 23.964 1.00 91.06 194 PRO A C 1
ATOM 1565 O O . PRO A 1 194 ? -18.916 5.532 23.527 1.00 91.06 194 PRO A O 1
ATOM 1568 N N . ASN A 1 195 ? -18.632 7.738 23.751 1.00 93.62 195 ASN A N 1
ATOM 1569 C CA . ASN A 1 195 ? -19.807 8.136 22.970 1.00 93.62 195 ASN A CA 1
ATOM 1570 C C . ASN A 1 195 ? -19.461 8.616 21.549 1.00 93.62 195 ASN A C 1
ATOM 1572 O O . ASN A 1 195 ? -20.336 9.127 20.850 1.00 93.62 195 ASN A O 1
ATOM 1576 N N . LYS A 1 196 ? -18.194 8.516 21.127 1.00 93.31 196 LYS A N 1
ATOM 1577 C CA . LYS A 1 196 ? -17.719 8.955 19.813 1.00 93.31 196 LYS A CA 1
ATOM 1578 C C . LYS A 1 196 ? -17.215 7.751 19.029 1.00 93.31 196 LYS A C 1
ATOM 1580 O O . LYS A 1 196 ? -16.423 6.965 19.535 1.00 93.31 196 LYS A O 1
ATOM 1585 N N . ASN A 1 197 ? -17.620 7.644 17.767 1.00 94.38 197 ASN A N 1
ATOM 1586 C CA . ASN A 1 197 ? -16.959 6.725 16.853 1.00 94.38 197 ASN A CA 1
ATOM 1587 C C . ASN A 1 197 ? -15.632 7.353 16.396 1.00 94.38 197 ASN A C 1
ATOM 1589 O O . ASN A 1 197 ? -15.629 8.237 15.543 1.00 94.38 197 ASN A O 1
ATOM 1593 N N . VAL A 1 198 ? -14.517 6.925 16.994 1.00 94.75 198 VAL A N 1
ATOM 1594 C CA . VAL A 1 198 ? -13.166 7.427 16.671 1.00 94.75 198 VAL A CA 1
ATOM 1595 C C . VAL A 1 198 ? -12.791 7.137 15.214 1.00 94.75 198 VAL A C 1
ATOM 1597 O O . VAL A 1 198 ? -12.085 7.931 14.593 1.00 94.75 198 VAL A O 1
ATOM 1600 N N . LEU A 1 199 ? -13.323 6.055 14.637 1.00 95.44 199 LEU A N 1
ATOM 1601 C CA . LEU A 1 199 ? -13.070 5.686 13.243 1.00 95.44 199 LEU A CA 1
ATOM 1602 C C . LEU A 1 199 ? -13.754 6.623 12.227 1.00 95.44 199 LEU A C 1
ATOM 1604 O O . LEU A 1 199 ? -13.384 6.646 11.058 1.00 95.44 199 LEU A O 1
ATOM 1608 N N . GLU A 1 200 ? -14.697 7.451 12.691 1.00 95.81 200 GLU A N 1
ATOM 1609 C CA . GLU A 1 200 ? -15.395 8.488 11.912 1.00 95.81 200 GLU A CA 1
ATOM 1610 C C . GLU A 1 200 ? -14.944 9.912 12.292 1.00 95.81 200 GLU A C 1
ATOM 1612 O O . GLU A 1 200 ? -15.540 10.914 11.883 1.00 95.81 200 GLU A O 1
ATOM 1617 N N . ASP A 1 201 ? -13.901 10.028 13.118 1.00 93.94 201 ASP A N 1
ATOM 1618 C CA . ASP A 1 201 ? -13.408 11.309 13.601 1.00 93.94 201 ASP A CA 1
ATOM 1619 C C . ASP A 1 201 ? -12.533 12.024 12.567 1.00 93.94 201 ASP A C 1
ATOM 1621 O O . ASP A 1 201 ? -11.338 11.752 12.431 1.00 93.94 201 ASP A O 1
ATOM 1625 N N . ARG A 1 202 ? -13.125 13.003 11.879 1.00 92.31 202 ARG A N 1
ATOM 1626 C CA . ARG A 1 202 ? -12.464 13.785 10.823 1.00 92.31 202 ARG A CA 1
ATOM 1627 C C . ARG A 1 202 ? -11.318 14.673 11.301 1.00 92.31 202 ARG A C 1
ATOM 1629 O O . ARG A 1 202 ? -10.581 15.173 10.465 1.00 92.31 202 ARG A O 1
ATOM 1636 N N . THR A 1 203 ? -11.141 14.861 12.611 1.00 91.38 203 THR A N 1
ATOM 1637 C CA . THR A 1 203 ? -9.949 15.549 13.145 1.00 91.38 203 THR A CA 1
ATOM 1638 C C . THR A 1 203 ? -8.734 14.626 13.240 1.00 91.38 203 THR A C 1
ATOM 1640 O O . THR A 1 203 ? -7.689 15.028 13.742 1.00 91.38 203 THR A O 1
ATOM 1643 N N . ILE A 1 204 ? -8.882 13.357 12.852 1.00 91.50 204 ILE A N 1
ATOM 1644 C CA . ILE A 1 204 ? -7.825 12.353 12.864 1.00 91.50 204 ILE A CA 1
ATOM 1645 C C . ILE A 1 204 ? -7.775 11.750 11.472 1.00 91.50 204 ILE A C 1
ATOM 1647 O O . ILE A 1 204 ? -8.533 10.840 11.149 1.00 91.50 204 ILE A O 1
ATOM 1651 N N . GLU A 1 205 ? -6.883 12.271 10.646 1.00 92.56 205 GLU A N 1
ATOM 1652 C CA . GLU A 1 205 ? -6.586 11.688 9.340 1.00 92.56 205 GLU A CA 1
ATOM 1653 C C . GLU A 1 205 ? -5.559 10.556 9.483 1.00 92.56 205 GLU A C 1
ATOM 1655 O O . GLU A 1 205 ? -5.783 9.443 9.015 1.00 92.56 205 GLU A O 1
ATOM 1660 N N . ILE A 1 206 ? -4.464 10.817 10.208 1.00 93.50 206 ILE A N 1
ATOM 1661 C CA . ILE A 1 206 ? -3.330 9.902 10.382 1.00 93.50 206 ILE A CA 1
ATOM 1662 C C . ILE A 1 206 ? -3.286 9.382 11.824 1.00 93.50 206 ILE A C 1
ATOM 1664 O O . ILE A 1 206 ? -3.253 10.145 12.797 1.00 93.50 206 ILE A O 1
ATOM 1668 N N . PHE A 1 207 ? -3.224 8.061 11.981 1.00 94.56 207 PHE A N 1
ATOM 1669 C CA . PHE A 1 207 ? -3.040 7.435 13.288 1.00 94.56 207 PHE A CA 1
ATOM 1670 C C . PHE A 1 207 ? -1.574 7.423 13.726 1.00 94.56 207 PHE A C 1
ATOM 1672 O O . PHE A 1 207 ? -1.293 7.757 14.881 1.00 94.56 207 PHE A O 1
ATOM 1679 N N . GLY A 1 208 ? -0.646 7.116 12.821 1.00 94.00 208 GLY A N 1
ATOM 1680 C CA . GLY A 1 208 ? 0.782 7.087 13.123 1.00 94.00 208 GLY A CA 1
ATOM 1681 C C . GLY A 1 208 ? 1.660 7.189 11.882 1.00 94.00 208 GLY A C 1
ATOM 1682 O O . GLY A 1 208 ? 1.192 6.980 10.766 1.00 94.00 208 GLY A O 1
ATOM 1683 N N . TYR A 1 209 ? 2.942 7.485 12.102 1.00 95.56 209 TYR A N 1
ATOM 1684 C CA . TYR A 1 209 ? 3.981 7.574 11.077 1.00 95.56 209 TYR A CA 1
ATOM 1685 C C . TYR A 1 209 ? 5.296 6.988 11.609 1.00 95.56 209 TYR A C 1
ATOM 1687 O O . TYR A 1 209 ? 5.678 7.259 12.750 1.00 95.56 209 TYR A O 1
ATOM 1695 N N . LYS A 1 210 ? 6.022 6.237 10.775 1.00 95.62 210 LYS A N 1
ATOM 1696 C CA . LYS A 1 210 ? 7.377 5.739 11.051 1.00 95.62 210 LYS A CA 1
ATOM 1697 C C . LYS A 1 210 ? 8.283 5.931 9.839 1.00 95.62 210 LYS A C 1
ATOM 1699 O O . LYS A 1 210 ? 7.971 5.447 8.754 1.00 95.62 210 LYS A O 1
ATOM 1704 N N . SER A 1 211 ? 9.434 6.573 10.029 1.00 93.12 211 SER A N 1
ATOM 1705 C CA . SER A 1 211 ? 10.432 6.730 8.966 1.00 93.12 211 SER A CA 1
ATOM 1706 C C . SER A 1 211 ? 11.110 5.403 8.618 1.00 93.12 211 SER A C 1
ATOM 1708 O O . SER A 1 211 ? 11.336 4.547 9.476 1.00 93.12 211 SER A O 1
ATOM 1710 N N . ILE A 1 212 ? 11.486 5.254 7.351 1.00 88.25 212 ILE A N 1
ATOM 1711 C CA . ILE A 1 212 ? 12.382 4.195 6.887 1.00 88.25 212 ILE A CA 1
ATOM 1712 C C . ILE A 1 212 ? 13.806 4.756 6.973 1.00 88.25 212 ILE A C 1
ATOM 1714 O O . ILE A 1 212 ? 14.157 5.676 6.232 1.00 88.25 212 ILE A O 1
ATOM 1718 N N . ASN A 1 213 ? 14.604 4.232 7.906 1.00 64.25 213 ASN A N 1
ATOM 1719 C CA . ASN A 1 213 ? 16.003 4.631 8.104 1.00 64.25 213 ASN A CA 1
ATOM 1720 C C . ASN A 1 213 ? 16.952 3.896 7.151 1.00 64.25 213 ASN A C 1
ATOM 1722 O O . ASN A 1 213 ? 16.806 2.660 7.011 1.00 64.25 213 ASN A O 1
#

Sequence (213 aa):
MHSDDIQILKANFLKASNSLRSANINLIDELTKDANLADKRIPKDEALHFPQDDVIDSQTGCQYFMHRHSSEYAEDFTHIHFFKRWRPSELNLPEGNTIPTHLAALEISSVGKPLGWFTLNQWVLGDYWQAADATIALFDDWAIRNPDSGRGDSMNPICHEWLVALIQLNLHGTIRDLLEERDQKLDSMVDQNPNKNVLEDRTIEIFGYKSIN

Radius of gyration: 17.3 Å; chains: 1; bounding box: 43×36×46 Å

pLDDT: mean 93.53, std 6.9, range [63.75, 98.81]

Secondary structure (DSSP, 8-state):
--HHHHHHHHHHHHHHHHHHHHTT--HHHHHHTT---GGGPPPSEEEEEEEEEEEEETTTTEEEEEEEE--SS-SSEEEEEEEEEE--TTS-PPTT--EEEEEEEEEE-TTS-EEEEEEE-HHHHT-----HHHHHHHHTT---SSPPTTTTTTS-HHHHHHHHHHHHHHIIIIIHHHHHHHHHHHHHHHHH-TTS-GGG-TT-SEEEEEE--

Foldseek 3Di:
DDPVLLVVLVVLLVVLVVVCVVVVHFLLCLQCVPPPDDVPDADQDPQQWGVRQWFADVVQQKTKTWHWHADPVGHIWTKMWIWGWDDDPPDPDPPPHTFIDTQWIFTADPRGHTWKTFDFFCQLPVGDDDALVVSLVSCLVHFDDQTDVVHCNVGDVSSRSNVNSVCNSPSVHVSSVNRNQLVVQCVVVCVVCVPDDPSNDPVTTTSDMDTDD